Protein AF-A0A323VGK1-F1 (afdb_monomer_lite)

Secondary structure (DSSP, 8-state):
---PPPP------------STTEEEEE-TTSPEEEEEEEEEETTEEEEE--HHHHHHHHHHHTTTTPBB-TT-BSSS-B-HHHHHHHHHHHTT----S-HHHHHHHSEE--GGG--TT-EEEEEETTTEEEEEEEEEETTEEEEEETTTTEEEEEE-S---SEEETTS--SSPPPPPPPSS-PPP-S--PPPPTT----------TTPPTT---GGGSEEEETTEEE-HHHHHHHHHHHHHHHHHHSSPPPEEE----HHHHHHHHHH-TTSSPPTT--GGGGT-EEEE-TTTTSTTSHHHHHHHHHGGGGTEE--GGGSTTSSS--TTEEEES---

Foldseek 3Di:
DDDDDDDDDDDDDDDPPPPDPFKDFDAFPVRHGQPQWIWGDDPNDIDIDHDQLLVQLVVQLVVFFPQFDDFPDLDDNHAQFLSSSQNSSVRSVFHDDSFPLRNQQFFAFDAPRSDDFQWKFFDQDQAAQTEGIFTDDDDQWGFGNALQQRGGDIDGHPDRGRTGDNSDGYPGGDDGGDHPHPHHHGSCDDHDQAPDDDAADPLDDPPDFQLGDPCVCWDDLDPPATARVLLSVLQNVLQVVLCVVVVHGWAFDAFAHHLVRLVVVCVVPVPQGDDRRPDLSSSRFKTFTDPQLQDPPGPSLVCCSVPSSVSQKHQDQLCPPPHVRPGSRMIGGGDRD

pLDDT: mean 81.63, std 17.05, range [32.03, 98.5]

Sequence (337 aa):
SIIWPPPRLPPFPYTPLFRSEGLAPLRDGTGTPIAGVATAFAGGRLLTVLPAETVAAVSAAFSQLGKPYLVDRDGPDGYSCAGLTSTVWTQAGIGLTSDLAQQWAQGTPVPVGQLQVGDLVFSTDPRTGLDDVGLYLGGSSVLSASADRWQVAVRDVVDLSAAVRVTVPPASPAAPPAAATGVPPTCSAPLPAPGTTAGPVSGAWGGWSNGQIPREELCSIGGGHRLRCDAAAAYNAMSAAYAAAFGTPLCITDSYRSLSAQVDAHHRKPRITAVPGTSNHGWALAVDLCGGVNVFGTAQTAWMQGHAGDYGWVHPDWAQADGQNPEPWHWEYGSLT

Structure (mmCIF, N/CA/C/O backbone):
data_AF-A0A323VGK1-F1
#
_entry.id   AF-A0A323VGK1-F1
#
loop_
_atom_site.group_PDB
_atom_site.id
_atom_site.type_symbol
_atom_site.label_atom_id
_atom_site.label_alt_id
_atom_site.label_comp_id
_atom_site.label_asym_id
_atom_site.label_entity_id
_atom_site.label_seq_id
_atom_site.pdbx_PDB_ins_code
_atom_site.Cartn_x
_atom_site.Cartn_y
_atom_site.Cartn_z
_atom_site.occupancy
_atom_site.B_iso_or_equiv
_atom_site.auth_seq_id
_atom_site.auth_comp_id
_atom_site.auth_asym_id
_atom_site.auth_atom_id
_atom_site.pdbx_PDB_model_num
ATOM 1 N N . SER A 1 1 ? -47.573 36.883 18.018 1.00 43.00 1 SER A N 1
ATOM 2 C CA . SER A 1 1 ? -47.185 35.464 17.936 1.00 43.00 1 SER A CA 1
ATOM 3 C C . SER A 1 1 ? -46.104 35.209 18.964 1.00 43.00 1 SER A C 1
ATOM 5 O O . SER A 1 1 ? -45.036 35.793 18.858 1.00 43.00 1 SER A O 1
ATOM 7 N N . ILE A 1 2 ? -46.427 34.470 20.024 1.00 33.19 2 ILE A N 1
ATOM 8 C CA . ILE A 1 2 ? -45.517 34.174 21.140 1.00 33.19 2 ILE A CA 1
ATOM 9 C C . ILE A 1 2 ? -44.576 33.056 20.681 1.00 33.19 2 ILE A C 1
ATOM 11 O O . ILE A 1 2 ? -45.045 31.977 20.329 1.00 33.19 2 ILE A O 1
ATOM 15 N N . ILE A 1 3 ? -43.270 33.326 20.642 1.00 35.97 3 ILE A N 1
ATOM 16 C CA . ILE A 1 3 ? -42.234 32.343 20.306 1.00 35.97 3 ILE A CA 1
ATOM 17 C C . ILE A 1 3 ? -41.716 31.768 21.626 1.00 35.97 3 ILE A C 1
ATOM 19 O O . ILE A 1 3 ? -41.101 32.481 22.417 1.00 35.97 3 ILE A O 1
ATOM 23 N N . TRP A 1 4 ? -41.992 30.490 21.876 1.00 32.34 4 TRP A N 1
ATOM 24 C CA . TRP A 1 4 ? -41.335 29.724 22.935 1.00 32.34 4 TRP A CA 1
ATOM 25 C C . TRP A 1 4 ? -39.892 29.406 22.509 1.00 32.34 4 TRP A C 1
ATOM 27 O O . TRP A 1 4 ? -39.698 28.939 21.385 1.00 32.34 4 TRP A O 1
ATOM 37 N N . PRO A 1 5 ? -38.873 29.611 23.362 1.00 41.69 5 PRO A N 1
ATOM 38 C CA . PRO A 1 5 ? -37.552 29.048 23.110 1.00 41.69 5 PRO A CA 1
ATOM 39 C C . PRO A 1 5 ? -37.597 27.516 23.283 1.00 41.69 5 PRO A C 1
ATOM 41 O O . PRO A 1 5 ? -38.390 27.020 24.089 1.00 41.69 5 PRO A O 1
ATOM 44 N N . PRO A 1 6 ? -36.758 26.748 22.561 1.00 35.91 6 PRO A N 1
ATOM 45 C CA . PRO A 1 6 ? -36.679 25.305 22.760 1.00 35.91 6 PRO A CA 1
ATOM 46 C C . PRO A 1 6 ? -36.185 24.989 24.184 1.00 35.91 6 PRO A C 1
ATOM 48 O O . PRO A 1 6 ? -35.385 25.751 24.744 1.00 35.91 6 PRO A O 1
ATOM 51 N N . PRO A 1 7 ? -36.641 23.882 24.795 1.00 35.44 7 PRO A N 1
ATOM 52 C CA . PRO A 1 7 ? -36.226 23.515 26.140 1.00 35.44 7 PRO A CA 1
ATOM 53 C C . PRO A 1 7 ? -34.725 23.202 26.165 1.00 35.44 7 PRO A C 1
ATOM 55 O O . PRO A 1 7 ? -34.225 22.405 25.373 1.00 35.44 7 PRO A O 1
ATOM 58 N N . ARG A 1 8 ? -34.000 23.821 27.104 1.00 41.50 8 ARG A N 1
ATOM 59 C CA . ARG A 1 8 ? -32.636 23.409 27.451 1.00 41.50 8 ARG A CA 1
ATOM 60 C C . ARG A 1 8 ? -32.723 22.068 28.174 1.00 41.50 8 ARG A C 1
ATOM 62 O O . ARG A 1 8 ? -33.281 22.000 29.267 1.00 41.50 8 ARG A O 1
ATOM 69 N N . LEU A 1 9 ? -32.182 21.018 27.565 1.00 40.00 9 LEU A N 1
ATOM 70 C CA . LEU A 1 9 ? -31.966 19.746 28.248 1.00 40.00 9 LEU A CA 1
ATOM 71 C C . LEU A 1 9 ? -30.892 19.935 29.338 1.00 40.00 9 LEU A C 1
ATOM 73 O O . LEU A 1 9 ? -29.897 20.621 29.086 1.00 40.00 9 LEU A O 1
ATOM 77 N N . PRO A 1 10 ? -31.072 19.369 30.544 1.00 38.62 10 PRO A N 1
ATOM 78 C CA . PRO A 1 10 ? -30.041 19.397 31.574 1.00 38.62 10 PRO A CA 1
ATOM 79 C C . PRO A 1 10 ? -28.840 18.519 31.170 1.00 38.62 10 PRO A C 1
ATOM 81 O O . PRO A 1 10 ? -29.013 17.556 30.417 1.00 38.62 10 PRO A O 1
ATOM 84 N N . PRO A 1 11 ? -27.624 18.808 31.671 1.00 46.25 11 PRO A N 1
ATOM 85 C CA . PRO A 1 11 ? -26.466 17.955 31.448 1.00 46.25 11 PRO A CA 1
ATOM 86 C C . PRO A 1 11 ? -26.651 16.661 32.248 1.00 46.25 11 PRO A C 1
ATOM 88 O O . PRO A 1 11 ? -26.559 16.655 33.475 1.00 46.25 11 PRO A O 1
ATOM 91 N N . PHE A 1 12 ? -26.948 15.561 31.562 1.00 41.53 12 PHE A N 1
ATOM 92 C CA . PHE A 1 12 ? -26.915 14.239 32.178 1.00 41.53 12 PHE A CA 1
ATOM 93 C C . PHE A 1 12 ? -25.463 13.747 32.267 1.00 41.53 12 PHE A C 1
ATOM 95 O O . PHE A 1 12 ? -24.706 13.916 31.307 1.00 41.53 12 PHE A O 1
ATOM 102 N N . PRO A 1 13 ? -25.054 13.110 33.378 1.00 47.38 13 PRO A N 1
ATOM 103 C CA . PRO A 1 13 ? -23.804 12.367 33.414 1.00 47.38 13 PRO A CA 1
ATOM 104 C C . PRO A 1 13 ? -23.927 11.179 32.452 1.00 47.38 13 PRO A C 1
ATOM 106 O O . PRO A 1 13 ? -24.830 10.351 32.588 1.00 47.38 13 PRO A O 1
ATOM 109 N N . TYR A 1 14 ? -23.034 11.109 31.464 1.00 39.09 14 TYR A N 1
ATOM 110 C CA . TYR A 1 14 ? -22.944 9.988 30.533 1.00 39.09 14 TYR A CA 1
ATOM 111 C C . TYR A 1 14 ? -22.667 8.696 31.308 1.00 39.09 14 TYR A C 1
ATOM 113 O O . TYR A 1 14 ? -21.534 8.382 31.658 1.00 39.09 14 TYR A O 1
ATOM 121 N N . THR A 1 15 ? -23.725 7.935 31.567 1.00 40.62 15 THR A N 1
ATOM 122 C CA . THR A 1 15 ? -23.633 6.503 31.845 1.00 40.62 15 THR A CA 1
ATOM 123 C C . THR A 1 15 ? -24.106 5.832 30.561 1.00 40.62 15 THR A C 1
ATOM 125 O O . THR A 1 15 ? -25.252 6.077 30.177 1.00 40.62 15 THR A O 1
ATOM 128 N N . PRO A 1 16 ? -23.282 5.051 29.840 1.00 47.88 16 PRO A N 1
ATOM 129 C CA . PRO A 1 16 ? -23.777 4.364 28.661 1.00 47.88 16 PRO A CA 1
ATOM 130 C C . PRO A 1 16 ? -24.832 3.357 29.122 1.00 47.88 16 PRO A C 1
ATOM 132 O O . PRO A 1 16 ? -24.539 2.397 29.837 1.00 47.88 16 PRO A O 1
ATOM 135 N N . LEU A 1 17 ? -26.087 3.625 28.762 1.00 42.41 17 LEU A N 1
ATOM 136 C CA . LEU A 1 17 ? -27.211 2.721 28.961 1.00 42.41 17 LEU A CA 1
ATOM 137 C C . LEU A 1 17 ? -27.035 1.521 28.022 1.00 42.41 17 LEU A C 1
ATOM 139 O O . LEU A 1 17 ? -27.637 1.457 26.957 1.00 42.41 17 LEU A O 1
ATOM 143 N N . PHE A 1 18 ? -26.236 0.539 28.437 1.00 47.66 18 PHE A N 1
ATOM 144 C CA . PHE A 1 18 ? -26.378 -0.830 27.952 1.00 47.66 18 PHE A CA 1
ATOM 145 C C . PHE A 1 18 ? -27.669 -1.399 28.551 1.00 47.66 18 PHE A C 1
ATOM 147 O O . PHE A 1 18 ? -27.672 -2.004 29.620 1.00 47.66 18 PHE A O 1
ATOM 154 N N . ARG A 1 19 ? -28.802 -1.142 27.897 1.00 44.31 19 ARG A N 1
ATOM 155 C CA . ARG A 1 19 ? -30.041 -1.900 28.113 1.00 44.31 19 ARG A CA 1
ATOM 156 C C . ARG A 1 19 ? -30.534 -2.461 26.784 1.00 44.31 19 ARG A C 1
ATOM 158 O O . ARG A 1 19 ? -31.622 -2.131 26.330 1.00 44.31 19 ARG A O 1
ATOM 165 N N . SER A 1 20 ? -29.729 -3.311 26.163 1.00 55.25 20 SER A N 1
ATOM 166 C CA . SER A 1 20 ? -30.269 -4.423 25.384 1.00 55.25 20 SER A CA 1
ATOM 167 C C . SER A 1 20 ? -30.255 -5.644 26.301 1.00 55.25 20 SER A C 1
ATOM 169 O O . SER A 1 20 ? -29.257 -5.909 26.974 1.00 55.25 20 SER A O 1
ATOM 171 N N . GLU A 1 21 ? -31.383 -6.341 26.418 1.00 62.19 21 GLU A N 1
ATOM 172 C CA . GLU A 1 21 ? -31.458 -7.556 27.229 1.00 62.19 21 GLU A CA 1
ATOM 173 C C . GLU A 1 21 ? -30.360 -8.534 26.775 1.00 62.19 21 GLU A C 1
ATOM 175 O O . GLU A 1 21 ? -30.290 -8.904 25.606 1.00 62.19 21 GLU A O 1
ATOM 180 N N . GLY A 1 22 ? -29.460 -8.906 27.691 1.00 74.00 22 GLY A N 1
ATOM 181 C CA . GLY A 1 22 ? -28.410 -9.898 27.435 1.00 74.00 22 GLY A CA 1
ATOM 182 C C . GLY A 1 22 ? -27.011 -9.370 27.096 1.00 74.00 22 GLY A C 1
ATOM 183 O O . GLY A 1 22 ? -26.113 -10.202 26.966 1.00 74.00 22 GLY A O 1
ATOM 184 N N . LEU A 1 23 ? -26.782 -8.050 26.999 1.00 84.12 23 LEU A N 1
ATOM 185 C CA . LEU A 1 23 ? -25.425 -7.493 26.868 1.00 84.12 23 LEU A CA 1
ATOM 186 C C . LEU A 1 23 ? -24.866 -6.991 28.206 1.00 84.12 23 LEU A C 1
ATOM 188 O O . LEU A 1 23 ? -25.532 -6.278 28.954 1.00 84.12 23 LEU A O 1
ATOM 192 N N . ALA A 1 24 ? -23.606 -7.320 28.477 1.00 87.88 24 ALA A N 1
ATOM 193 C CA . ALA A 1 24 ? -22.817 -6.810 29.595 1.00 87.88 24 ALA A CA 1
ATOM 194 C C . ALA A 1 24 ? -21.489 -6.241 29.074 1.00 87.88 24 ALA A C 1
ATOM 196 O O . ALA A 1 24 ? -20.992 -6.726 28.062 1.00 87.88 24 ALA A O 1
ATOM 197 N N . PRO A 1 25 ? -20.867 -5.246 29.725 1.00 88.25 25 PRO A N 1
ATOM 198 C CA . PRO A 1 25 ? -19.555 -4.769 29.295 1.00 88.25 25 PRO A CA 1
ATOM 199 C C . PRO A 1 25 ? -18.521 -5.898 29.365 1.00 88.25 25 PRO A C 1
ATOM 201 O O . PRO A 1 25 ? -18.485 -6.638 30.354 1.00 88.25 25 PRO A O 1
ATOM 204 N N . LEU A 1 26 ? -17.661 -6.006 28.347 1.00 88.94 26 LEU A N 1
ATOM 205 C CA . LEU A 1 26 ? -16.455 -6.824 28.464 1.00 88.94 26 LEU A CA 1
ATOM 206 C C . LEU A 1 26 ? -15.602 -6.257 29.603 1.00 88.94 26 LEU A C 1
ATOM 208 O O . LEU A 1 26 ? -15.515 -5.041 29.759 1.00 88.94 26 LEU A O 1
ATOM 212 N N . ARG A 1 27 ? -14.996 -7.119 30.417 1.00 87.69 27 ARG A N 1
ATOM 213 C CA . ARG A 1 27 ? -14.138 -6.710 31.534 1.00 87.69 27 ARG A CA 1
ATOM 214 C C . ARG A 1 27 ? -12.740 -7.282 31.365 1.00 87.69 27 ARG A C 1
ATOM 216 O O . ARG A 1 27 ? -12.595 -8.397 30.870 1.00 87.69 27 ARG A O 1
ATOM 223 N N . ASP A 1 28 ? -11.734 -6.520 31.773 1.00 86.06 28 ASP A N 1
ATOM 224 C CA . ASP A 1 28 ? -10.347 -6.979 31.798 1.00 86.06 28 ASP A CA 1
ATOM 225 C C . ASP A 1 28 ? -10.068 -7.924 32.985 1.00 86.06 28 ASP A C 1
ATOM 227 O O . ASP A 1 28 ? -10.956 -8.230 33.787 1.00 86.06 28 ASP A O 1
ATOM 231 N N . GLY A 1 29 ? -8.818 -8.379 33.121 1.00 82.56 29 GLY A N 1
ATOM 232 C CA . GLY A 1 29 ? -8.403 -9.291 34.196 1.00 82.56 29 GLY A CA 1
ATOM 233 C C . GLY A 1 29 ? -8.543 -8.726 35.617 1.00 82.56 29 GLY A C 1
ATOM 234 O O . GLY A 1 29 ? -8.481 -9.488 36.577 1.00 82.56 29 GLY A O 1
ATOM 235 N N . THR A 1 30 ? -8.762 -7.416 35.765 1.00 88.19 30 THR A N 1
ATOM 236 C CA . THR A 1 30 ? -9.030 -6.754 37.054 1.00 88.19 30 THR A CA 1
ATOM 237 C C . THR A 1 30 ? -10.524 -6.557 37.316 1.00 88.19 30 THR A C 1
ATOM 239 O O . THR A 1 30 ? -10.919 -6.103 38.387 1.00 88.19 30 THR A O 1
ATOM 242 N N . GLY A 1 31 ? -11.372 -6.906 36.345 1.00 84.25 31 GLY A N 1
ATOM 243 C CA . GLY A 1 31 ? -12.810 -6.679 36.390 1.00 84.25 31 GLY A CA 1
ATOM 244 C C . GLY A 1 31 ? -13.228 -5.282 35.924 1.00 84.25 31 GLY A C 1
ATOM 245 O O . GLY A 1 31 ? -14.414 -4.958 36.012 1.00 84.25 31 GLY A O 1
ATOM 246 N N . THR A 1 32 ? -12.319 -4.458 35.403 1.00 87.94 32 THR A N 1
ATOM 247 C CA . THR A 1 32 ? -12.642 -3.125 34.872 1.00 87.94 32 THR A CA 1
ATOM 248 C C . THR A 1 32 ? -13.320 -3.235 33.501 1.00 87.94 32 THR A C 1
ATOM 250 O O . THR A 1 32 ? -12.843 -4.003 32.665 1.00 87.94 32 THR A O 1
ATOM 253 N N . PRO A 1 33 ? -14.427 -2.509 33.229 1.00 87.69 33 PRO A N 1
ATOM 254 C CA . PRO A 1 33 ? -15.040 -2.482 31.902 1.00 87.69 33 PRO A CA 1
ATOM 255 C C . PRO A 1 33 ? -14.088 -1.981 30.809 1.00 87.69 33 PRO A C 1
ATOM 257 O O . PRO A 1 33 ? -13.484 -0.919 30.946 1.00 87.69 33 PRO A O 1
ATOM 260 N N . ILE A 1 34 ? -14.027 -2.706 29.697 1.00 88.94 34 ILE A N 1
ATOM 261 C CA . ILE A 1 34 ? -13.351 -2.304 28.466 1.00 88.94 34 ILE A CA 1
ATOM 262 C C . ILE A 1 34 ? -14.340 -1.484 27.630 1.00 88.94 34 ILE A C 1
ATOM 264 O O . ILE A 1 34 ? -15.416 -1.959 27.261 1.00 88.94 34 ILE A O 1
ATOM 268 N N . ALA A 1 35 ? -13.992 -0.231 27.338 1.00 87.00 35 ALA A N 1
ATOM 269 C CA . ALA A 1 35 ? -14.881 0.696 26.642 1.00 87.00 35 ALA A CA 1
ATOM 270 C C . ALA A 1 35 ? -15.201 0.239 25.208 1.00 87.00 35 ALA A C 1
ATOM 272 O O . ALA A 1 35 ? -14.318 -0.209 24.482 1.00 87.00 35 ALA A O 1
ATOM 273 N N . GLY A 1 36 ? -16.457 0.392 24.780 1.00 86.75 36 GLY A N 1
ATOM 274 C CA . GLY A 1 36 ? -16.884 0.109 23.401 1.00 86.75 36 GLY A CA 1
ATOM 275 C C . GLY A 1 36 ? -17.020 -1.373 23.042 1.00 86.75 36 GLY A C 1
ATOM 276 O O . GLY A 1 36 ? -17.250 -1.687 21.880 1.00 86.75 36 GLY A O 1
ATOM 277 N N . VAL A 1 37 ? -16.888 -2.283 24.013 1.00 88.81 37 VAL A N 1
ATOM 278 C CA . VAL A 1 37 ? -16.931 -3.730 23.770 1.00 88.81 37 VAL A CA 1
ATOM 279 C C . VAL A 1 37 ? -17.884 -4.377 24.759 1.00 88.81 37 VAL A C 1
ATOM 281 O O . VAL A 1 37 ? -17.802 -4.158 25.972 1.00 88.81 37 VAL A O 1
ATOM 284 N N . ALA A 1 38 ? -18.795 -5.189 24.240 1.00 90.94 38 ALA A N 1
ATOM 285 C CA . ALA A 1 38 ? -19.764 -5.904 25.046 1.00 90.94 38 ALA A CA 1
ATOM 286 C C . ALA A 1 38 ? -19.474 -7.406 25.047 1.00 90.94 38 ALA A C 1
ATOM 288 O O . ALA A 1 38 ? -18.667 -7.938 24.287 1.00 90.94 38 ALA A O 1
ATOM 289 N N . THR A 1 39 ? -20.169 -8.096 25.931 1.00 90.25 39 THR A N 1
ATOM 290 C CA . THR A 1 39 ? -20.268 -9.540 26.003 1.00 90.25 39 THR A CA 1
ATOM 291 C C . THR A 1 39 ? -21.731 -9.932 26.042 1.00 90.25 39 THR A C 1
ATOM 293 O O . THR A 1 39 ? -22.559 -9.204 26.588 1.00 90.25 39 THR A O 1
ATOM 296 N N . ALA A 1 40 ? -22.039 -11.093 25.482 1.00 88.38 40 ALA A N 1
ATOM 297 C CA . ALA A 1 40 ? -23.337 -11.737 25.592 1.00 88.38 40 ALA A CA 1
ATOM 298 C C . ALA A 1 40 ? -23.144 -13.169 26.081 1.00 88.38 40 ALA A C 1
ATOM 300 O O . ALA A 1 40 ? -22.161 -13.819 25.727 1.00 88.38 40 ALA A O 1
ATOM 301 N N . PHE A 1 41 ? -24.086 -13.688 26.860 1.00 81.69 41 PHE A N 1
ATOM 302 C CA . PHE A 1 41 ? -24.113 -15.112 27.177 1.00 81.69 41 PHE A CA 1
ATOM 303 C C . PHE A 1 41 ? -25.104 -15.813 26.252 1.00 81.69 41 PHE A C 1
ATOM 305 O O . PHE A 1 41 ? -26.304 -15.554 26.312 1.00 81.69 41 PHE A O 1
ATOM 312 N N . ALA A 1 42 ? -24.607 -16.700 25.394 1.00 79.56 42 ALA A N 1
ATOM 313 C CA . ALA A 1 42 ? -25.436 -17.442 24.453 1.00 79.56 42 ALA A CA 1
ATOM 314 C C . ALA A 1 42 ? -24.935 -18.883 24.331 1.00 79.56 42 ALA A C 1
ATOM 316 O O . ALA A 1 42 ? -23.734 -19.134 24.230 1.00 79.56 42 ALA A O 1
ATOM 317 N N . GLY A 1 43 ? -25.862 -19.846 24.370 1.00 75.50 43 GLY A N 1
ATOM 318 C CA . GLY A 1 43 ? -25.532 -21.267 24.216 1.00 75.50 43 GLY A CA 1
ATOM 319 C C . GLY A 1 43 ? -24.543 -21.802 25.259 1.00 75.50 43 GLY A C 1
ATOM 320 O O . GLY A 1 43 ? -23.714 -22.644 24.932 1.00 75.50 43 GLY A O 1
ATOM 321 N N . GLY A 1 44 ? -24.581 -21.292 26.496 1.00 81.75 44 GLY A N 1
ATOM 322 C CA . GLY A 1 44 ? -23.682 -21.734 27.568 1.00 81.75 44 GLY A CA 1
ATOM 323 C C . GLY A 1 44 ? -22.280 -21.110 27.541 1.00 81.75 44 GLY A C 1
ATOM 324 O O . GLY A 1 44 ? -21.434 -21.504 28.341 1.00 81.75 44 GLY A O 1
ATOM 325 N N . ARG A 1 45 ? -22.014 -20.149 26.646 1.00 85.44 45 ARG A N 1
ATOM 326 C CA . ARG A 1 45 ? -20.698 -19.521 26.477 1.00 85.44 45 ARG A CA 1
ATOM 327 C C . ARG A 1 45 ? -20.799 -17.998 26.482 1.00 85.44 45 ARG A C 1
ATOM 329 O O . ARG A 1 45 ? -21.769 -17.427 25.987 1.00 85.44 45 ARG A O 1
ATOM 336 N N . LEU A 1 46 ? -19.764 -17.349 27.011 1.00 82.69 46 LEU A N 1
ATOM 337 C CA . LEU A 1 46 ? -19.579 -15.908 26.876 1.00 82.69 46 LEU A CA 1
ATOM 338 C C . LEU A 1 46 ? -19.037 -15.589 25.477 1.00 82.69 46 LEU A C 1
ATOM 340 O O . LEU A 1 46 ? -18.032 -16.156 25.046 1.00 82.69 46 LEU A O 1
ATOM 344 N N . LEU A 1 47 ? -19.710 -14.694 24.770 1.00 87.88 47 LEU A N 1
ATOM 345 C CA . LEU A 1 47 ? -19.344 -14.217 23.444 1.00 87.88 47 LEU A CA 1
ATOM 346 C C . LEU A 1 47 ? -18.928 -12.758 23.542 1.00 87.88 47 LEU A C 1
ATOM 348 O O . LEU A 1 47 ? -19.654 -11.968 24.139 1.00 87.88 47 LEU A O 1
ATOM 352 N N . THR A 1 48 ? -17.809 -12.391 22.924 1.00 89.56 48 THR A N 1
ATOM 353 C CA . THR A 1 48 ? -17.479 -10.982 22.684 1.00 89.56 48 THR A CA 1
ATOM 354 C C . THR A 1 48 ? -18.393 -10.436 21.593 1.00 89.56 48 THR A C 1
ATOM 356 O O . THR A 1 48 ? -18.554 -11.057 20.543 1.00 89.56 48 THR A O 1
ATOM 359 N N . VAL A 1 49 ? -18.986 -9.275 21.845 1.00 91.31 49 VAL A N 1
ATOM 360 C CA . VAL A 1 49 ? -19.860 -8.558 20.918 1.00 91.31 49 VAL A CA 1
ATOM 361 C C . VAL A 1 49 ? -19.171 -7.251 20.545 1.00 91.31 49 VAL A C 1
ATOM 363 O O . VAL A 1 49 ? -19.010 -6.360 21.383 1.00 91.31 49 VAL A O 1
ATOM 366 N N . LEU A 1 50 ? -18.735 -7.173 19.288 1.00 92.19 50 LEU A N 1
ATOM 367 C CA . LEU A 1 50 ? -18.113 -5.985 18.706 1.00 92.19 50 LEU A CA 1
ATOM 368 C C . LEU A 1 50 ? -19.187 -5.014 18.184 1.00 92.19 50 LEU A C 1
ATOM 370 O O . LEU A 1 50 ? -20.286 -5.462 17.839 1.00 92.19 50 LEU A O 1
ATOM 374 N N . PRO A 1 51 ? -18.882 -3.708 18.084 1.00 93.00 51 PRO A N 1
ATOM 375 C CA . PRO A 1 51 ? -19.733 -2.745 17.388 1.00 93.00 51 PRO A CA 1
ATOM 376 C C . PRO A 1 51 ? -20.031 -3.176 15.946 1.00 93.00 51 PRO A C 1
ATOM 378 O O . PRO A 1 51 ? -19.191 -3.794 15.285 1.00 93.00 51 PRO A O 1
ATOM 381 N N . ALA A 1 52 ? -21.213 -2.833 15.435 1.00 94.12 52 ALA A N 1
ATOM 382 C CA . ALA A 1 52 ? -21.588 -3.167 14.060 1.00 94.12 52 ALA A CA 1
ATOM 383 C C . ALA A 1 52 ? -20.648 -2.489 13.048 1.00 94.12 52 ALA A C 1
ATOM 385 O O . ALA A 1 52 ? -20.253 -3.097 12.054 1.00 94.12 52 ALA A O 1
ATOM 386 N N . GLU A 1 53 ? -20.225 -1.265 13.358 1.00 96.00 53 GLU A N 1
ATOM 387 C CA . GLU A 1 53 ? -19.269 -0.463 12.602 1.00 96.00 53 GLU A CA 1
ATOM 388 C C . GLU A 1 53 ? -17.908 -1.168 12.521 1.00 96.00 53 GLU A C 1
ATOM 390 O O . GLU A 1 53 ? -17.317 -1.260 11.451 1.00 96.00 53 GLU A O 1
ATOM 395 N N . THR A 1 54 ? -17.442 -1.766 13.623 1.00 96.62 54 THR A N 1
ATOM 396 C CA . THR A 1 54 ? -16.213 -2.573 13.638 1.00 96.62 54 THR A CA 1
ATOM 397 C C . THR A 1 54 ? -16.302 -3.754 12.674 1.00 96.62 54 THR A C 1
ATOM 399 O O . THR A 1 54 ? -15.382 -3.988 11.890 1.00 96.62 54 THR A O 1
ATOM 402 N N . VAL A 1 55 ? -17.411 -4.500 12.707 1.00 96.44 55 VAL A N 1
ATOM 403 C CA . VAL A 1 55 ? -17.609 -5.654 11.817 1.00 96.44 55 VAL A CA 1
ATOM 404 C C . VAL A 1 55 ? -17.648 -5.209 10.352 1.00 96.44 55 VAL A C 1
ATOM 406 O O . VAL A 1 55 ? -17.035 -5.857 9.499 1.00 96.44 55 VAL A O 1
ATOM 409 N N . ALA A 1 56 ? -18.320 -4.092 10.060 1.00 97.88 56 ALA A N 1
ATOM 410 C CA . ALA A 1 56 ? -18.392 -3.520 8.720 1.00 97.88 56 ALA A CA 1
ATOM 411 C C . ALA A 1 56 ? -17.015 -3.058 8.214 1.00 97.88 56 ALA A C 1
ATOM 413 O O . ALA A 1 56 ? -16.629 -3.433 7.109 1.00 97.88 56 ALA A O 1
ATOM 414 N N . ALA A 1 57 ? -16.249 -2.327 9.030 1.00 98.25 57 ALA A N 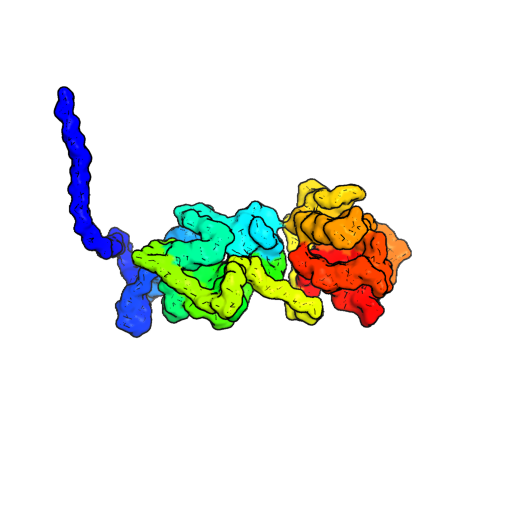1
ATOM 415 C CA . ALA A 1 57 ? -14.931 -1.814 8.660 1.00 98.25 57 ALA A CA 1
ATOM 416 C C . ALA A 1 57 ? -13.933 -2.946 8.385 1.00 98.25 57 ALA A C 1
ATOM 418 O O . ALA A 1 57 ? -13.239 -2.934 7.371 1.00 98.25 57 ALA A O 1
ATOM 419 N N . VAL A 1 58 ? -13.896 -3.973 9.240 1.00 98.06 58 VAL A N 1
ATOM 420 C CA . VAL A 1 58 ? -13.009 -5.128 9.033 1.00 98.06 58 VAL A CA 1
ATOM 421 C C . VAL A 1 58 ? -13.424 -5.928 7.797 1.00 98.06 58 VAL A C 1
ATOM 423 O O . VAL A 1 58 ? -12.566 -6.298 6.998 1.00 98.06 58 VAL A O 1
ATOM 426 N N . SER A 1 59 ? -14.725 -6.139 7.574 1.00 96.88 59 SER A N 1
ATOM 427 C CA . SER A 1 59 ? -15.218 -6.818 6.363 1.00 96.88 59 SER A CA 1
ATOM 428 C C . SER A 1 59 ? -14.868 -6.041 5.089 1.00 96.88 59 SER A C 1
ATOM 430 O O . SER A 1 59 ? -14.409 -6.625 4.105 1.00 96.88 59 SER A O 1
ATOM 432 N N . ALA A 1 60 ? -15.025 -4.715 5.120 1.00 96.12 60 ALA A N 1
ATOM 433 C CA . ALA A 1 60 ? -14.622 -3.829 4.037 1.00 96.12 60 ALA A CA 1
ATOM 434 C C . ALA A 1 60 ? -13.110 -3.908 3.787 1.00 96.12 60 ALA A C 1
ATOM 436 O O . ALA A 1 60 ? -12.699 -4.047 2.638 1.00 96.12 60 ALA A O 1
ATOM 437 N N . ALA A 1 61 ? -12.286 -3.921 4.835 1.00 96.62 61 ALA A N 1
ATOM 438 C CA . ALA A 1 61 ? -10.839 -4.065 4.713 1.00 96.62 61 ALA A CA 1
ATOM 439 C C . ALA A 1 61 ? -10.430 -5.398 4.065 1.00 96.62 61 ALA A C 1
ATOM 441 O O . ALA A 1 61 ? -9.614 -5.406 3.144 1.00 96.62 61 ALA A O 1
ATOM 442 N N . PHE A 1 62 ? -11.054 -6.513 4.457 1.00 91.12 62 PHE A N 1
ATOM 443 C CA . PHE A 1 62 ? -10.819 -7.815 3.821 1.00 91.12 62 PHE A C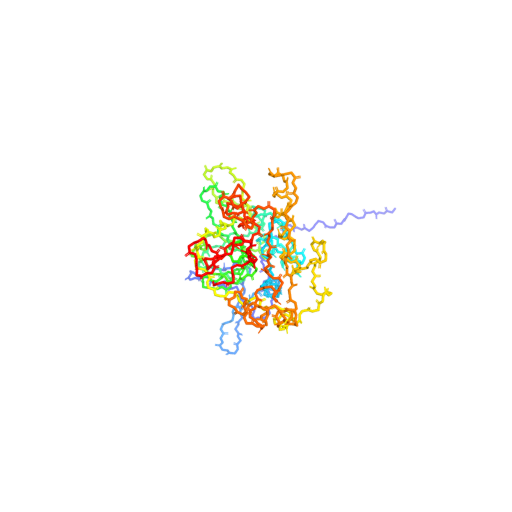A 1
ATOM 444 C C . PHE A 1 62 ? -11.168 -7.824 2.330 1.00 91.12 62 PHE A C 1
ATOM 446 O O . PHE A 1 62 ? -10.464 -8.453 1.542 1.00 91.12 62 PHE A O 1
ATOM 453 N N . SER A 1 63 ? -12.205 -7.091 1.916 1.00 88.44 63 SER A N 1
ATOM 454 C CA . SER A 1 63 ? -12.557 -6.971 0.494 1.00 88.44 63 SER A CA 1
ATOM 455 C C . SER A 1 63 ? -11.527 -6.197 -0.343 1.00 88.44 63 SER A C 1
ATOM 457 O O . SER A 1 63 ? -11.600 -6.227 -1.569 1.00 88.44 63 SER A O 1
ATOM 459 N N . GLN A 1 64 ? -10.565 -5.524 0.300 1.00 87.12 64 GLN A N 1
ATOM 460 C CA . GLN A 1 64 ? -9.480 -4.813 -0.377 1.00 87.12 64 GLN A CA 1
ATOM 461 C C . GLN A 1 64 ? -8.184 -5.629 -0.473 1.00 87.12 64 GLN A C 1
ATOM 463 O O . GLN A 1 64 ? -7.235 -5.138 -1.079 1.00 87.12 64 GLN A O 1
ATOM 468 N N . LEU A 1 65 ? -8.115 -6.842 0.097 1.00 81.50 65 LEU A N 1
ATOM 469 C CA . LEU A 1 65 ? -6.902 -7.667 0.063 1.00 81.50 65 LEU A CA 1
ATOM 470 C C . LEU A 1 65 ? -6.337 -7.810 -1.360 1.00 81.50 65 LEU A C 1
ATOM 472 O O . LEU A 1 65 ? -7.070 -8.067 -2.314 1.00 81.50 65 LEU A O 1
ATOM 476 N N . GLY A 1 66 ? -5.017 -7.661 -1.481 1.00 66.12 66 GLY A N 1
ATOM 477 C CA . GLY A 1 66 ? -4.277 -7.755 -2.740 1.00 66.12 66 GLY A CA 1
ATOM 478 C C . GLY A 1 66 ? -4.279 -6.485 -3.595 1.00 66.12 66 GLY A C 1
ATOM 479 O O . GLY A 1 66 ? -3.540 -6.424 -4.573 1.00 66.12 66 GLY A O 1
ATOM 480 N N . LYS A 1 67 ? -5.061 -5.453 -3.246 1.00 69.69 67 LYS A N 1
ATOM 481 C CA . LYS A 1 67 ? -4.945 -4.142 -3.902 1.00 69.69 67 LYS A CA 1
ATOM 482 C C . LYS A 1 67 ? -3.597 -3.507 -3.591 1.00 69.69 67 LYS A C 1
ATOM 484 O O . LYS A 1 67 ? -3.115 -3.684 -2.476 1.00 69.69 67 LYS A O 1
ATOM 489 N N . PRO A 1 68 ? -2.997 -2.757 -4.520 1.00 61.06 68 PRO A N 1
ATOM 490 C CA . PRO A 1 68 ? -1.665 -2.202 -4.326 1.00 61.06 68 PRO A CA 1
ATOM 491 C C . PRO A 1 68 ? -1.606 -1.218 -3.156 1.00 61.06 68 PRO A C 1
ATOM 493 O O . PRO A 1 68 ? -2.568 -0.506 -2.835 1.00 61.06 68 PRO A O 1
ATOM 496 N N . TYR A 1 69 ? -0.415 -1.130 -2.586 1.00 71.31 69 TYR A N 1
ATOM 497 C CA . TYR A 1 69 ? -0.016 -0.008 -1.769 1.00 71.31 69 TYR A CA 1
ATOM 498 C C . TYR A 1 69 ? 0.333 1.175 -2.682 1.00 71.31 69 TYR A C 1
ATOM 500 O O . TYR A 1 69 ? 1.158 1.038 -3.585 1.00 71.31 69 TYR A O 1
ATOM 508 N N . LEU A 1 70 ? -0.287 2.333 -2.455 1.00 68.50 70 LEU A N 1
ATOM 509 C CA . LEU A 1 70 ? -0.003 3.569 -3.182 1.00 68.50 70 LEU A CA 1
ATOM 510 C C . LEU A 1 70 ? 0.118 4.731 -2.193 1.00 68.50 70 LEU A C 1
ATOM 512 O O . LE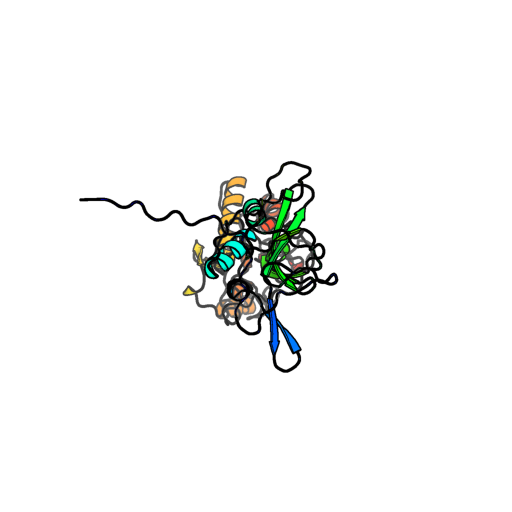U A 1 70 ? -0.787 4.966 -1.394 1.00 68.50 70 LEU A O 1
ATOM 516 N N . VAL A 1 71 ? 1.210 5.489 -2.284 1.00 74.56 71 VAL A N 1
ATOM 517 C CA . VAL A 1 71 ? 1.449 6.671 -1.440 1.00 74.56 71 VAL A CA 1
ATOM 518 C C . VAL A 1 71 ? 0.332 7.698 -1.645 1.00 74.56 71 VAL A C 1
ATOM 520 O O . VAL A 1 71 ? -0.036 8.000 -2.782 1.00 74.56 71 VAL A O 1
ATOM 523 N N . ASP A 1 72 ? -0.204 8.227 -0.544 1.00 77.38 72 ASP A N 1
ATOM 524 C CA . ASP A 1 72 ? -1.250 9.258 -0.527 1.00 77.38 72 ASP A CA 1
ATOM 525 C C . ASP A 1 72 ? -2.460 8.930 -1.428 1.00 77.38 72 ASP A C 1
ATOM 527 O O . ASP A 1 72 ? -2.887 9.728 -2.276 1.00 77.38 72 ASP A O 1
ATOM 531 N N . ARG A 1 73 ? -2.996 7.709 -1.293 1.00 82.31 73 ARG A N 1
ATOM 532 C CA . ARG A 1 73 ? -4.199 7.253 -2.005 1.00 82.31 73 ARG A CA 1
ATOM 533 C C . ARG A 1 73 ? -5.246 6.665 -1.072 1.00 82.31 73 ARG A C 1
ATOM 535 O O . ARG A 1 73 ? -4.938 5.846 -0.215 1.00 82.31 73 ARG A O 1
ATOM 542 N N . ASP A 1 74 ? -6.502 6.982 -1.368 1.00 89.25 74 ASP A N 1
ATOM 543 C CA . ASP A 1 74 ? -7.679 6.525 -0.621 1.00 89.25 74 ASP A CA 1
ATOM 544 C C . ASP A 1 74 ? -8.535 5.533 -1.447 1.00 89.25 74 ASP A C 1
ATOM 546 O O . ASP A 1 74 ? -9.709 5.316 -1.160 1.00 89.25 74 ASP A O 1
ATOM 550 N N . GLY A 1 75 ? -7.978 4.916 -2.498 1.00 83.38 75 GLY A N 1
ATOM 551 C CA . GLY A 1 75 ? -8.701 3.981 -3.370 1.00 83.38 75 GLY A CA 1
ATOM 552 C C . GLY A 1 75 ? -9.373 4.604 -4.605 1.00 83.38 75 GLY A C 1
ATOM 553 O O . GLY A 1 75 ? -9.164 5.778 -4.912 1.00 83.38 75 GLY A O 1
ATOM 554 N N . PRO A 1 76 ? -10.177 3.812 -5.346 1.00 83.94 76 PRO A N 1
ATOM 555 C CA . PRO A 1 76 ? -10.409 2.380 -5.135 1.00 83.94 76 PRO A CA 1
ATOM 556 C C . PRO A 1 76 ? -9.318 1.490 -5.742 1.00 83.94 76 PRO A C 1
ATOM 558 O O . PRO A 1 76 ? -9.271 0.307 -5.417 1.00 83.94 76 PRO A O 1
ATOM 561 N N . ASP A 1 77 ? -8.451 2.022 -6.600 1.00 70.44 77 ASP A N 1
ATOM 562 C CA . ASP A 1 77 ? -7.471 1.215 -7.341 1.00 70.44 77 ASP A CA 1
ATOM 563 C C . ASP A 1 77 ? -6.229 0.859 -6.511 1.00 70.44 77 ASP A C 1
ATOM 565 O O . ASP A 1 77 ? -5.422 0.042 -6.936 1.00 70.44 77 ASP A O 1
ATOM 569 N N . GLY A 1 78 ? -6.087 1.445 -5.320 1.00 71.19 78 GLY A N 1
ATOM 570 C CA . GLY A 1 78 ? -4.971 1.243 -4.404 1.00 71.19 78 GLY A CA 1
ATOM 571 C C . GLY A 1 78 ? -5.026 2.175 -3.204 1.00 71.19 78 GLY A C 1
ATOM 572 O O . GLY A 1 78 ? -5.707 3.198 -3.256 1.00 71.19 78 GLY A O 1
ATOM 573 N N . TYR A 1 79 ? -4.310 1.837 -2.137 1.00 83.12 79 TYR A N 1
ATOM 574 C CA . TYR A 1 79 ? -4.441 2.531 -0.855 1.00 83.12 79 TYR A CA 1
ATOM 575 C C . TYR A 1 79 ? -3.087 2.837 -0.216 1.00 83.12 79 TYR A C 1
ATOM 577 O O . TYR A 1 79 ? -2.176 2.014 -0.270 1.00 83.12 79 TYR A O 1
ATOM 585 N N . SER A 1 80 ? -2.983 3.982 0.453 1.00 87.38 80 SER A N 1
ATOM 586 C CA . SER A 1 80 ? -1.997 4.206 1.510 1.00 87.38 80 SER A CA 1
ATOM 587 C C . SER A 1 80 ? -2.504 3.587 2.816 1.00 87.38 80 SER A C 1
ATOM 589 O O . SER A 1 80 ? -3.668 3.182 2.911 1.00 87.38 80 SER A O 1
ATOM 591 N N . CYS A 1 81 ? -1.665 3.526 3.851 1.00 91.62 81 CYS A N 1
ATOM 592 C CA . CYS A 1 81 ? -2.056 2.910 5.119 1.00 91.62 81 CYS A CA 1
ATOM 593 C C . CYS A 1 81 ? -3.273 3.592 5.767 1.00 91.62 81 CYS A C 1
ATOM 595 O O . CYS A 1 81 ? -4.296 2.958 6.036 1.00 91.62 81 CYS A O 1
ATOM 597 N N . ALA A 1 82 ? -3.198 4.915 5.902 1.00 94.12 82 ALA A N 1
ATOM 598 C CA . ALA A 1 82 ? -4.240 5.770 6.440 1.00 94.12 82 ALA A CA 1
ATOM 599 C C . ALA A 1 82 ? -5.399 5.924 5.448 1.00 94.12 82 ALA A C 1
ATOM 601 O O . ALA A 1 82 ? -6.544 6.065 5.869 1.00 94.12 82 ALA A O 1
ATOM 602 N N . GLY A 1 83 ? -5.136 5.852 4.140 1.00 95.00 83 GLY A N 1
ATOM 603 C CA . GLY A 1 83 ? -6.180 5.878 3.121 1.00 95.00 83 GLY A CA 1
ATOM 604 C C . GLY A 1 83 ? -7.075 4.641 3.154 1.00 95.00 83 GLY A C 1
ATOM 605 O O . GLY A 1 83 ? -8.298 4.760 3.033 1.00 95.00 83 GLY A O 1
ATOM 606 N N . LEU A 1 84 ? -6.502 3.456 3.405 1.00 96.75 84 LEU A N 1
ATOM 607 C CA . LEU A 1 84 ? -7.276 2.232 3.620 1.00 96.75 84 LEU A CA 1
ATOM 608 C C . LEU A 1 84 ? -8.168 2.367 4.855 1.00 96.75 84 LEU A C 1
ATOM 610 O O . LEU A 1 84 ? -9.379 2.179 4.748 1.00 96.75 84 LEU A O 1
ATOM 614 N N . THR A 1 85 ? -7.589 2.696 6.015 1.00 97.75 85 THR A N 1
ATOM 615 C CA . THR A 1 85 ? -8.340 2.797 7.277 1.00 97.75 85 THR A CA 1
ATOM 616 C C . THR A 1 85 ? -9.415 3.880 7.204 1.00 97.75 85 THR A C 1
ATOM 618 O O . THR A 1 85 ? -10.555 3.621 7.588 1.00 97.75 85 THR A O 1
ATOM 621 N N . SER A 1 86 ? -9.094 5.043 6.628 1.00 97.56 86 SER A N 1
ATOM 622 C CA . SER A 1 86 ? -10.038 6.130 6.348 1.00 97.56 86 SER A CA 1
ATOM 623 C C . SER A 1 86 ? -11.242 5.637 5.548 1.00 97.56 86 SER A C 1
ATOM 625 O O . SER A 1 86 ? -12.397 5.818 5.948 1.00 97.56 86 SER A O 1
ATOM 627 N N . THR A 1 87 ? -10.974 4.929 4.450 1.00 98.06 87 THR A N 1
ATOM 628 C CA . THR A 1 87 ? -12.006 4.434 3.540 1.00 98.06 87 THR A CA 1
ATOM 629 C C . THR A 1 87 ? -12.914 3.407 4.207 1.00 98.06 87 THR A C 1
ATOM 631 O O . THR A 1 87 ? -14.137 3.532 4.138 1.00 98.06 87 THR A O 1
ATOM 634 N N . VAL A 1 88 ? -12.346 2.391 4.863 1.00 98.38 88 VAL A N 1
ATOM 635 C CA . VAL A 1 88 ? -13.138 1.278 5.414 1.00 98.38 88 VAL A CA 1
ATOM 636 C C . VAL A 1 88 ? -13.959 1.700 6.631 1.00 98.38 88 VAL A C 1
ATOM 638 O O . VAL A 1 88 ? -15.086 1.238 6.796 1.00 98.38 88 VAL A O 1
ATOM 641 N N . TRP A 1 89 ? -13.451 2.630 7.444 1.00 98.00 89 TRP A N 1
ATOM 642 C CA . TRP A 1 89 ? -14.217 3.198 8.553 1.00 98.00 89 TRP A CA 1
ATOM 643 C C . TRP A 1 89 ? -15.301 4.156 8.074 1.00 98.00 89 TRP A C 1
ATOM 645 O O . TRP A 1 89 ? -16.421 4.103 8.584 1.00 98.00 89 TRP A O 1
ATOM 655 N N . THR A 1 90 ? -15.032 4.943 7.027 1.00 97.12 90 THR A N 1
ATOM 656 C CA . THR A 1 90 ? -16.056 5.791 6.403 1.00 97.12 90 THR A CA 1
ATOM 657 C C . THR A 1 90 ? -17.196 4.945 5.835 1.00 97.12 90 THR A C 1
ATOM 659 O O . THR A 1 90 ? -18.365 5.266 6.049 1.00 97.12 90 THR A O 1
ATOM 662 N N . GLN A 1 91 ? -16.888 3.818 5.183 1.00 95.50 91 GLN A N 1
ATOM 663 C CA . GLN A 1 91 ? -17.894 2.849 4.723 1.00 95.50 91 GLN A CA 1
ATOM 664 C C . GLN A 1 91 ? -18.698 2.234 5.878 1.00 95.50 91 GLN A C 1
ATOM 666 O O . GLN A 1 91 ? -19.873 1.915 5.709 1.00 95.50 91 GLN A O 1
ATOM 671 N N . ALA A 1 92 ? -18.083 2.105 7.054 1.00 96.81 92 ALA A N 1
ATOM 672 C CA . ALA A 1 92 ? -18.731 1.656 8.280 1.00 96.81 92 ALA A CA 1
ATOM 673 C C . ALA A 1 92 ? -19.487 2.765 9.038 1.00 96.81 92 ALA A C 1
ATOM 675 O O . ALA A 1 92 ? -20.049 2.496 10.097 1.00 96.81 92 ALA A O 1
ATOM 676 N N . GLY A 1 93 ? -19.521 3.997 8.518 1.00 96.44 93 GLY A N 1
ATOM 677 C CA . GLY A 1 93 ? -20.241 5.124 9.116 1.00 96.44 93 GLY A CA 1
ATOM 678 C C . GLY A 1 93 ? -19.433 5.971 10.106 1.00 96.44 93 GLY A C 1
ATOM 679 O O . GLY A 1 93 ? -20.002 6.875 10.717 1.00 96.44 93 GLY A O 1
ATOM 680 N N . ILE A 1 94 ? -18.125 5.730 10.253 1.00 95.31 94 ILE A N 1
ATOM 681 C CA . ILE A 1 94 ? -17.220 6.524 11.099 1.00 95.31 94 ILE A CA 1
ATOM 682 C C . ILE A 1 94 ? -16.228 7.277 10.211 1.00 95.31 94 ILE A C 1
ATOM 684 O O . ILE A 1 94 ? -15.340 6.687 9.605 1.00 95.31 94 ILE A O 1
ATOM 688 N N . GLY A 1 95 ? -16.368 8.602 10.142 1.00 94.75 95 GLY A N 1
ATOM 689 C CA . GLY A 1 95 ? -15.464 9.448 9.365 1.00 94.75 95 GLY A CA 1
ATOM 690 C C . GLY A 1 95 ? -14.090 9.561 10.023 1.00 94.75 95 GLY A C 1
ATOM 691 O O . GLY A 1 95 ? -13.956 10.211 11.059 1.00 94.75 95 GLY A O 1
ATOM 692 N N . LEU A 1 96 ? -13.082 8.971 9.389 1.00 93.19 96 LEU A N 1
ATOM 693 C CA . LEU A 1 96 ? -11.671 9.164 9.711 1.00 93.19 96 LEU A CA 1
ATOM 694 C C . LEU A 1 96 ? -11.006 9.988 8.606 1.00 93.19 96 LEU A C 1
ATOM 696 O O . LEU A 1 96 ? -11.439 9.964 7.457 1.00 93.19 96 LEU A O 1
ATOM 700 N N . THR A 1 97 ? -9.963 10.739 8.942 1.00 92.12 97 THR A N 1
ATOM 701 C CA . THR A 1 97 ? -9.141 11.418 7.928 1.00 92.12 97 THR A CA 1
ATOM 702 C C . THR A 1 97 ? -8.121 10.444 7.337 1.00 92.12 97 THR A C 1
ATOM 704 O O . THR A 1 97 ? -7.777 9.452 7.972 1.00 92.12 97 THR A O 1
ATOM 707 N N . SER A 1 98 ? -7.560 10.735 6.162 1.00 90.50 98 SER A N 1
ATOM 708 C CA . SER A 1 98 ? -6.387 10.019 5.624 1.00 90.50 98 SER A CA 1
ATOM 709 C C . SER A 1 98 ? -5.047 10.519 6.200 1.00 90.50 98 SER A C 1
ATOM 711 O O . SER A 1 98 ? -3.988 10.217 5.661 1.00 90.50 98 SER A O 1
ATOM 713 N N . ASP A 1 99 ? -5.078 11.246 7.326 1.00 89.38 99 ASP A N 1
ATOM 714 C CA . ASP A 1 99 ? -3.891 11.717 8.049 1.00 89.38 99 ASP A CA 1
ATOM 715 C C . ASP A 1 99 ? -3.630 10.853 9.291 1.00 89.38 99 ASP A C 1
ATOM 717 O O . ASP A 1 99 ? -4.507 10.681 10.142 1.00 89.38 99 ASP A O 1
ATOM 721 N N . LEU A 1 100 ? -2.409 10.327 9.408 1.00 89.56 100 LEU A N 1
ATOM 722 C CA . LEU A 1 100 ? -2.041 9.355 10.440 1.00 89.56 100 LEU A CA 1
ATOM 723 C C . LEU A 1 100 ? -2.143 9.929 11.863 1.00 89.56 100 LEU A C 1
ATOM 725 O O . LEU A 1 100 ? -2.646 9.268 12.774 1.00 89.56 100 LEU A O 1
ATOM 729 N N . ALA A 1 101 ? -1.697 11.173 12.058 1.00 88.56 101 ALA A N 1
ATOM 730 C CA . ALA A 1 101 ? -1.718 11.829 13.362 1.00 88.56 101 ALA A CA 1
ATOM 731 C C . ALA A 1 101 ? -3.150 12.172 13.798 1.00 88.56 101 ALA A C 1
ATOM 733 O O . ALA A 1 101 ? -3.492 12.052 14.977 1.00 88.56 101 ALA A O 1
ATOM 734 N N . GLN A 1 102 ? -4.004 12.565 12.854 1.00 90.31 102 GLN A N 1
ATOM 735 C CA . GLN A 1 102 ? -5.419 12.804 13.111 1.00 90.31 102 GLN A CA 1
ATOM 736 C C . GLN A 1 102 ? -6.171 11.506 13.417 1.00 90.31 102 GLN A C 1
ATOM 738 O O . GLN A 1 102 ? -6.976 11.509 14.344 1.00 90.31 102 GLN A O 1
ATOM 743 N N . GLN A 1 103 ? -5.882 10.389 12.738 1.00 93.50 103 GLN A N 1
ATOM 744 C CA . GLN A 1 103 ? -6.489 9.096 13.090 1.00 93.50 103 GLN A CA 1
ATOM 745 C C . GLN A 1 103 ? -6.162 8.680 14.527 1.00 93.50 103 GLN A C 1
ATOM 747 O O . GLN A 1 103 ? -7.052 8.248 15.262 1.00 93.50 103 GLN A O 1
ATOM 752 N N . TRP A 1 104 ? -4.910 8.865 14.956 1.00 93.12 104 TRP A N 1
ATOM 753 C CA . TRP A 1 104 ? -4.520 8.669 16.353 1.00 93.12 104 TRP A CA 1
ATOM 754 C C . TRP A 1 104 ? -5.324 9.576 17.295 1.00 93.12 104 TRP A C 1
ATOM 756 O O . TRP A 1 104 ? -5.906 9.108 18.272 1.00 93.12 104 TRP A O 1
ATOM 766 N N . ALA A 1 105 ? -5.403 10.871 16.981 1.00 91.31 105 ALA A N 1
ATOM 767 C CA . ALA A 1 105 ? -6.092 11.860 17.807 1.00 91.31 105 ALA A CA 1
ATOM 768 C C . ALA A 1 105 ? -7.620 11.664 17.877 1.00 91.31 105 ALA A C 1
ATOM 770 O O . ALA A 1 105 ? -8.239 12.097 18.850 1.00 91.31 105 ALA A O 1
ATOM 771 N N . GLN A 1 106 ? -8.226 11.042 16.861 1.00 91.50 106 GLN A N 1
ATOM 772 C CA . GLN A 1 106 ? -9.661 10.754 16.786 1.00 91.50 106 GLN A CA 1
ATOM 773 C C . GLN A 1 106 ? -10.081 9.517 17.590 1.00 91.50 106 GLN A C 1
ATOM 775 O O . GLN A 1 106 ? -11.265 9.380 17.896 1.00 91.50 106 GLN A O 1
ATOM 780 N N . GLY A 1 107 ? -9.150 8.622 17.931 1.00 91.44 107 GLY A N 1
ATOM 781 C CA . GLY A 1 107 ? -9.442 7.398 18.676 1.00 91.44 107 GLY A CA 1
ATOM 782 C C . GLY A 1 107 ? -9.098 7.475 20.165 1.00 91.44 107 GLY A C 1
ATOM 783 O O . GLY A 1 107 ? -8.327 8.319 20.618 1.00 91.44 107 GLY A O 1
ATOM 784 N N . THR A 1 108 ? -9.658 6.549 20.946 1.00 93.12 108 THR A N 1
ATOM 785 C CA . THR A 1 108 ? -9.292 6.356 22.360 1.00 93.12 108 THR A CA 1
ATOM 786 C C . THR A 1 108 ? -8.124 5.373 22.479 1.00 93.12 108 THR A C 1
ATOM 788 O O . THR A 1 108 ? -8.279 4.250 22.002 1.00 93.12 108 THR A O 1
ATOM 791 N N . PRO A 1 109 ? -6.996 5.711 23.135 1.00 93.00 109 PRO A N 1
ATOM 792 C CA . PRO A 1 109 ? -5.881 4.780 23.318 1.00 93.00 109 PRO A CA 1
ATOM 793 C C . PRO A 1 109 ? -6.282 3.464 23.990 1.00 93.00 109 PRO A C 1
ATOM 795 O O . PRO A 1 109 ? -7.035 3.462 24.968 1.00 93.00 109 PRO A O 1
ATOM 798 N N . VAL A 1 110 ? -5.740 2.353 23.492 1.00 93.31 110 VAL A N 1
ATOM 799 C CA . VAL A 1 110 ? -6.039 1.000 23.976 1.00 93.31 110 VAL A CA 1
ATOM 800 C C . VAL A 1 110 ? -4.758 0.322 24.467 1.00 93.31 110 VAL A C 1
ATOM 802 O O . VAL A 1 110 ? -3.819 0.159 23.690 1.00 93.31 110 VAL A O 1
ATOM 805 N N . PRO A 1 111 ? -4.693 -0.122 25.735 1.00 92.81 111 PRO A N 1
ATOM 806 C CA . PRO A 1 111 ? -3.596 -0.960 26.210 1.00 92.81 111 PRO A CA 1
ATOM 807 C C . PRO A 1 111 ? -3.556 -2.305 25.473 1.00 92.81 111 PRO A C 1
ATOM 809 O O . PRO A 1 111 ? -4.607 -2.887 25.213 1.00 92.81 111 PRO A O 1
ATOM 812 N N . VAL A 1 112 ? -2.363 -2.869 25.249 1.00 92.31 112 VAL A N 1
ATOM 813 C CA . VAL A 1 112 ? -2.167 -4.150 24.527 1.00 92.31 112 VAL A CA 1
ATOM 814 C C . VAL A 1 112 ? -3.096 -5.269 25.023 1.00 92.31 112 VAL A C 1
ATOM 816 O O . VAL A 1 112 ? -3.714 -5.974 24.231 1.00 92.31 112 VAL A O 1
ATOM 819 N N . GLY A 1 113 ? -3.267 -5.405 26.344 1.00 91.19 113 GLY A N 1
ATOM 820 C CA . GLY A 1 113 ? -4.135 -6.426 26.950 1.00 91.19 113 GLY A CA 1
ATOM 821 C C . GLY A 1 113 ? -5.644 -6.215 26.750 1.00 91.19 113 GLY A C 1
ATOM 822 O O . GLY A 1 113 ? -6.433 -7.058 27.168 1.00 91.19 113 GLY A O 1
ATOM 823 N N . GLN A 1 114 ? -6.054 -5.100 26.146 1.00 94.19 114 GLN A N 1
ATOM 824 C CA . GLN A 1 114 ? -7.447 -4.739 25.874 1.00 94.19 114 GLN A CA 1
ATOM 825 C C . GLN A 1 114 ? -7.738 -4.562 24.376 1.00 94.19 114 GLN A C 1
ATOM 827 O O . GLN A 1 114 ? -8.856 -4.165 24.027 1.00 94.19 114 GLN A O 1
ATOM 832 N N . LEU A 1 115 ? -6.771 -4.867 23.501 1.00 95.31 115 LEU A N 1
ATOM 833 C CA . LEU A 1 115 ? -6.950 -4.818 22.051 1.00 95.31 115 LEU A CA 1
ATOM 834 C C . LEU A 1 115 ? -8.105 -5.711 21.612 1.00 95.31 115 LEU A C 1
ATOM 836 O O . LEU A 1 115 ? -8.240 -6.851 22.059 1.00 95.31 115 LEU A O 1
ATOM 840 N N . GLN A 1 116 ? -8.932 -5.186 20.721 1.00 96.00 116 GLN A N 1
ATOM 841 C CA . GLN A 1 116 ? -10.038 -5.884 20.087 1.00 96.00 116 GLN A CA 1
ATOM 842 C C . GLN A 1 116 ? -9.965 -5.718 18.580 1.00 96.00 116 GLN A C 1
ATOM 844 O O . GLN A 1 116 ? -9.430 -4.735 18.070 1.00 96.00 116 GLN A O 1
ATOM 849 N N . VAL A 1 117 ? -10.515 -6.703 17.869 1.00 97.19 117 VAL A N 1
ATOM 850 C CA . VAL A 1 117 ? -10.599 -6.680 16.408 1.00 97.19 117 VAL A CA 1
ATOM 851 C C . VAL A 1 117 ? -11.157 -5.337 15.937 1.00 97.19 117 VAL A C 1
ATOM 853 O O . VAL A 1 117 ? -12.163 -4.866 16.463 1.00 97.19 117 VAL A O 1
ATOM 856 N N . GLY A 1 118 ? -10.488 -4.736 14.956 1.00 97.06 118 GLY A N 1
ATOM 857 C CA . GLY A 1 118 ? -10.807 -3.428 14.395 1.00 97.06 118 GLY A CA 1
ATOM 858 C C . GLY A 1 118 ? -10.158 -2.234 15.094 1.00 97.06 118 GLY A C 1
ATOM 859 O O . GLY A 1 118 ? -10.159 -1.160 14.504 1.00 97.06 118 GLY A O 1
ATOM 860 N N . ASP A 1 119 ? -9.561 -2.377 16.281 1.00 97.94 119 ASP A N 1
ATOM 861 C CA . ASP A 1 119 ? -8.720 -1.302 16.820 1.00 97.94 119 ASP A CA 1
ATOM 862 C C . ASP A 1 119 ? -7.627 -0.942 15.800 1.00 97.94 119 ASP A C 1
ATOM 864 O O . ASP A 1 119 ? -7.064 -1.822 15.139 1.00 97.94 119 ASP A O 1
ATOM 868 N N . LEU A 1 120 ? -7.345 0.352 15.651 1.00 97.44 120 LEU A N 1
ATOM 869 C CA . LEU A 1 120 ? -6.257 0.808 14.800 1.00 97.44 120 LEU A CA 1
ATOM 870 C C . LEU A 1 120 ? -4.946 0.612 15.549 1.00 97.44 120 LEU A C 1
ATOM 872 O O . LEU A 1 120 ? -4.768 1.167 16.631 1.00 97.44 120 LEU A O 1
ATOM 876 N N . VAL A 1 121 ? -4.043 -0.167 14.967 1.00 96.81 121 VAL A N 1
ATOM 877 C CA . VAL A 1 121 ? -2.697 -0.412 15.487 1.00 96.81 121 VAL A CA 1
ATOM 878 C C . VAL A 1 121 ? -1.709 0.337 14.618 1.00 96.81 121 VAL A C 1
ATOM 880 O O . VAL A 1 121 ? -1.721 0.189 13.396 1.00 96.81 121 VAL A O 1
ATOM 883 N N . PHE A 1 122 ? -0.850 1.115 15.265 1.00 93.50 122 PHE A N 1
ATOM 884 C CA . PHE A 1 122 ? 0.156 1.940 14.628 1.00 93.50 122 PHE A CA 1
ATOM 885 C C . PHE A 1 122 ? 1.538 1.333 14.834 1.00 93.50 122 PHE A C 1
ATOM 887 O O . PHE A 1 122 ? 1.913 0.967 15.947 1.00 93.50 122 PHE A O 1
ATOM 894 N N . SER A 1 123 ? 2.316 1.259 13.762 1.00 88.94 123 SER A N 1
ATOM 895 C CA . SER A 1 123 ? 3.759 1.040 13.867 1.00 88.94 123 SER A CA 1
ATOM 896 C C . SER A 1 123 ? 4.452 2.382 14.115 1.00 88.94 123 SER A C 1
ATOM 898 O O . SER A 1 123 ? 3.941 3.428 13.703 1.00 88.94 123 SER A O 1
ATOM 900 N N . THR A 1 124 ? 5.589 2.361 14.814 1.00 85.88 124 THR A N 1
ATOM 901 C CA . THR A 1 124 ? 6.350 3.575 15.139 1.00 85.88 124 THR A CA 1
ATOM 902 C C . THR A 1 124 ? 7.782 3.500 14.620 1.00 85.88 124 THR A C 1
ATOM 904 O O . THR A 1 124 ? 8.393 2.432 14.634 1.00 85.88 124 THR A O 1
ATOM 907 N N . ASP A 1 125 ? 8.321 4.638 14.188 1.00 78.31 125 ASP A N 1
ATOM 908 C CA . ASP A 1 125 ? 9.725 4.812 13.812 1.00 78.31 125 ASP A CA 1
ATOM 909 C C . ASP A 1 125 ? 10.331 5.936 14.674 1.00 78.31 125 ASP A C 1
ATOM 911 O O . ASP A 1 125 ? 9.725 7.002 14.827 1.00 78.31 125 ASP A O 1
ATOM 915 N N . PRO A 1 126 ? 11.535 5.750 15.247 1.00 75.81 126 PRO A N 1
ATOM 916 C CA . PRO A 1 126 ? 12.162 6.761 16.098 1.00 75.81 126 PRO A CA 1
ATOM 917 C C . PRO A 1 126 ? 12.319 8.144 15.447 1.00 75.81 126 PRO A C 1
ATOM 919 O O . PRO A 1 126 ? 12.395 9.147 16.154 1.00 75.81 126 PRO A O 1
ATOM 922 N N . ARG A 1 127 ? 12.393 8.233 14.117 1.00 70.75 127 ARG A N 1
ATOM 923 C CA . ARG A 1 127 ? 12.591 9.475 13.361 1.00 70.75 127 ARG A CA 1
ATOM 924 C C . ARG A 1 127 ? 11.281 10.227 13.146 1.00 70.75 127 ARG A C 1
ATOM 926 O O . ARG A 1 127 ? 11.291 11.450 13.316 1.00 70.75 127 ARG A O 1
ATOM 933 N N . THR A 1 128 ? 10.202 9.521 12.798 1.00 73.31 128 THR A N 1
ATOM 934 C CA . THR A 1 128 ? 8.910 10.085 12.348 1.00 73.31 128 THR A CA 1
ATOM 935 C C . THR A 1 128 ? 7.791 9.992 13.393 1.00 73.31 128 THR A C 1
ATOM 937 O O . THR A 1 128 ? 6.794 10.706 13.297 1.00 73.31 128 THR A O 1
ATOM 940 N N . GLY A 1 129 ? 7.955 9.178 14.440 1.00 84.38 129 GLY A N 1
ATOM 941 C CA . GLY A 1 129 ? 6.903 8.905 15.417 1.00 84.38 129 GLY A CA 1
ATOM 942 C C . GLY A 1 129 ? 5.974 7.807 14.908 1.00 84.38 129 GLY A C 1
ATOM 943 O O . GLY A 1 129 ? 6.366 6.646 14.896 1.00 84.38 129 GLY A O 1
ATOM 944 N N . LEU A 1 130 ? 4.743 8.151 14.518 1.00 87.19 130 LEU A N 1
ATOM 945 C CA . LEU A 1 130 ? 3.824 7.208 13.864 1.00 87.19 130 LEU A CA 1
ATOM 946 C C . LEU A 1 130 ? 4.282 6.948 12.415 1.00 87.19 130 LEU A C 1
ATOM 948 O O . LEU A 1 130 ? 4.680 7.886 11.732 1.00 87.19 130 LEU A O 1
ATOM 952 N N . ASP A 1 131 ? 4.202 5.706 11.939 1.00 83.94 131 ASP A N 1
ATOM 953 C CA . ASP A 1 131 ? 4.784 5.319 10.639 1.00 83.94 131 ASP A CA 1
ATOM 954 C C . ASP A 1 131 ? 3.840 4.506 9.731 1.00 83.94 131 ASP A C 1
ATOM 956 O O . ASP A 1 131 ? 3.730 4.765 8.537 1.00 83.94 131 ASP A O 1
ATOM 960 N N . ASP A 1 132 ? 3.093 3.554 10.291 1.00 89.50 132 ASP A N 1
ATOM 961 C CA . ASP A 1 132 ? 2.099 2.750 9.560 1.00 89.50 132 ASP A CA 1
ATOM 962 C C . ASP A 1 132 ? 0.847 2.576 10.434 1.00 89.50 132 ASP A C 1
ATOM 964 O O . ASP A 1 132 ? 0.934 2.702 11.657 1.00 89.50 132 ASP A O 1
ATOM 968 N N . VAL A 1 133 ? -0.307 2.266 9.839 1.00 94.62 133 VAL A N 1
ATOM 969 C CA . VAL A 1 133 ? -1.544 1.920 10.554 1.00 94.62 133 VAL A CA 1
ATOM 970 C C . VAL A 1 133 ? -2.301 0.794 9.862 1.00 94.62 133 VAL A C 1
ATOM 972 O O . VAL A 1 133 ? -2.367 0.709 8.637 1.00 94.62 133 VAL A O 1
ATOM 975 N N . GLY A 1 134 ? -2.926 -0.067 10.659 1.00 96.38 134 GLY A N 1
ATOM 976 C CA . GLY A 1 134 ? -3.861 -1.075 10.173 1.00 96.38 134 GLY A CA 1
ATOM 977 C C . GLY A 1 134 ? -4.910 -1.463 11.202 1.00 96.38 134 GLY A C 1
ATOM 978 O O . GLY A 1 134 ? -4.886 -1.006 12.342 1.00 96.38 134 GLY A O 1
ATOM 979 N N . LEU A 1 135 ? -5.834 -2.330 10.792 1.00 98.50 135 LEU A N 1
ATOM 980 C CA . LEU A 1 135 ? -6.886 -2.870 11.645 1.00 98.50 135 LEU A CA 1
ATOM 981 C C . LEU A 1 135 ? -6.390 -4.147 12.325 1.00 98.50 135 LEU A C 1
ATOM 983 O O . LEU A 1 135 ? -6.023 -5.112 11.652 1.00 98.50 135 LEU A O 1
ATOM 987 N N . TYR A 1 136 ? -6.410 -4.178 13.653 1.00 98.38 136 TYR A N 1
ATOM 988 C CA . TYR A 1 136 ? -6.073 -5.369 14.425 1.00 98.38 136 TYR A CA 1
ATOM 989 C C . TYR A 1 136 ? -7.054 -6.512 14.149 1.00 98.38 136 TYR A C 1
ATOM 991 O O . TYR A 1 136 ? -8.269 -6.308 14.113 1.00 98.38 136 TYR A O 1
ATOM 999 N N . LEU A 1 137 ? -6.534 -7.730 13.993 1.00 97.62 137 LEU A N 1
ATOM 1000 C CA . LEU A 1 137 ? -7.319 -8.943 13.746 1.00 97.62 137 LEU A CA 1
ATOM 1001 C C . LEU A 1 137 ? -7.226 -9.974 14.884 1.00 97.62 137 LEU A C 1
ATOM 1003 O O . LEU A 1 137 ? -7.987 -10.941 14.887 1.00 97.62 137 LEU A O 1
ATOM 1007 N N . GLY A 1 138 ? -6.333 -9.770 15.856 1.00 94.12 138 GLY A N 1
ATOM 1008 C CA . GLY A 1 138 ? -6.047 -10.729 16.926 1.00 94.12 138 GLY A CA 1
ATOM 1009 C C . GLY A 1 138 ? -4.604 -11.240 16.897 1.00 94.12 138 GLY A C 1
ATOM 1010 O O . GLY A 1 138 ? -3.993 -11.346 15.837 1.00 94.12 138 GLY A O 1
ATOM 1011 N N . GLY A 1 139 ? -4.057 -11.594 18.063 1.00 94.94 139 GLY A N 1
ATOM 1012 C CA . GLY A 1 139 ? -2.680 -12.082 18.177 1.00 94.94 139 GLY A CA 1
ATOM 1013 C C . GLY A 1 139 ? -1.673 -11.000 17.786 1.00 94.94 139 GLY A C 1
ATOM 1014 O O . GLY A 1 139 ? -1.657 -9.941 18.399 1.00 94.94 139 GLY A O 1
ATOM 1015 N N . SER A 1 140 ? -0.852 -11.270 16.773 1.00 93.38 140 SER A N 1
ATOM 1016 C CA . SER A 1 140 ? 0.042 -10.301 16.118 1.00 93.38 140 SER A CA 1
ATOM 1017 C C . SER A 1 140 ? -0.520 -9.757 14.804 1.00 93.38 140 SER A C 1
ATOM 1019 O O . SER A 1 140 ? 0.116 -8.925 14.166 1.00 93.38 140 SER A O 1
ATOM 1021 N N . SER A 1 141 ? -1.684 -10.232 14.358 1.00 95.25 141 SER A N 1
ATOM 1022 C CA . SER A 1 141 ? -2.160 -9.983 13.003 1.00 95.25 141 SER A CA 1
ATOM 1023 C C . SER A 1 141 ? -2.833 -8.618 12.866 1.00 95.25 141 SER A C 1
ATOM 1025 O O . SER A 1 141 ? -3.751 -8.271 13.616 1.00 95.25 141 SER A O 1
ATOM 1027 N N . VAL A 1 142 ? -2.411 -7.868 11.851 1.00 97.00 142 VAL A N 1
ATOM 1028 C CA . VAL A 1 142 ? -2.937 -6.552 11.476 1.00 97.00 142 VAL A CA 1
ATOM 1029 C C . VAL A 1 142 ? -3.172 -6.523 9.969 1.00 97.00 142 VAL A C 1
ATOM 1031 O O . VAL A 1 142 ? -2.315 -6.941 9.196 1.00 97.00 142 VAL A O 1
ATOM 1034 N N . LEU A 1 143 ? -4.332 -6.026 9.543 1.00 96.69 143 LEU A N 1
ATOM 1035 C CA . LEU A 1 143 ? -4.645 -5.785 8.137 1.00 96.69 143 LEU A CA 1
ATOM 1036 C C . LEU A 1 143 ? -4.341 -4.326 7.794 1.00 96.69 143 LEU A C 1
ATOM 1038 O O . LEU A 1 143 ? -4.981 -3.423 8.333 1.00 96.69 143 LEU A O 1
ATOM 1042 N N . SER A 1 144 ? -3.395 -4.087 6.888 1.00 93.81 144 SER A N 1
ATOM 1043 C CA . SER A 1 144 ? -3.075 -2.743 6.393 1.00 93.81 144 SER A CA 1
ATOM 1044 C C . SER A 1 144 ? -2.767 -2.746 4.899 1.00 93.81 144 SER A C 1
ATOM 1046 O O . SER A 1 144 ? -2.470 -3.789 4.318 1.00 93.81 144 SER A O 1
ATOM 1048 N N . ALA A 1 145 ? -2.826 -1.567 4.278 1.00 87.56 145 ALA A N 1
ATOM 1049 C CA . ALA A 1 145 ? -2.108 -1.311 3.037 1.00 87.56 145 ALA A CA 1
ATOM 1050 C C . ALA A 1 145 ? -0.671 -0.991 3.432 1.00 87.56 145 ALA A C 1
ATOM 1052 O O . ALA A 1 145 ? -0.438 0.048 4.047 1.00 87.56 145 ALA A O 1
ATOM 1053 N N . SER A 1 146 ? 0.264 -1.892 3.141 1.00 75.06 146 SER A N 1
ATOM 1054 C CA . SER A 1 146 ? 1.628 -1.752 3.643 1.00 75.06 146 SER A CA 1
ATOM 1055 C C . SER A 1 146 ? 2.648 -1.687 2.522 1.00 75.06 146 SER A C 1
ATOM 1057 O O . SER A 1 146 ? 2.594 -2.465 1.567 1.00 75.06 146 SER A O 1
ATOM 1059 N N . ALA A 1 147 ? 3.585 -0.753 2.664 1.00 67.12 147 ALA A N 1
ATOM 1060 C CA . ALA A 1 147 ? 4.688 -0.575 1.734 1.00 67.12 147 ALA A CA 1
ATOM 1061 C C . ALA A 1 147 ? 5.646 -1.779 1.742 1.00 67.12 147 ALA A C 1
ATOM 1063 O O . ALA A 1 147 ? 6.173 -2.134 0.693 1.00 67.12 147 ALA A O 1
ATOM 1064 N N . ASP A 1 148 ? 5.805 -2.470 2.879 1.00 64.38 148 ASP A N 1
ATOM 1065 C CA . ASP A 1 148 ? 6.647 -3.673 2.982 1.00 64.38 148 ASP A CA 1
ATOM 1066 C C . ASP A 1 148 ? 6.067 -4.876 2.209 1.00 64.38 148 ASP A C 1
ATOM 1068 O O . ASP A 1 148 ? 6.802 -5.764 1.774 1.00 64.38 148 ASP A O 1
ATOM 1072 N N . ARG A 1 149 ? 4.743 -4.899 2.014 1.00 66.31 149 ARG A N 1
ATOM 1073 C CA . ARG A 1 149 ? 4.012 -5.912 1.239 1.00 66.31 149 ARG A CA 1
ATOM 1074 C C . ARG A 1 149 ? 3.607 -5.441 -0.148 1.00 66.31 149 ARG A C 1
ATOM 1076 O O . ARG A 1 149 ? 3.103 -6.258 -0.912 1.00 66.31 149 ARG A O 1
ATOM 1083 N N . TRP A 1 150 ? 3.789 -4.161 -0.466 1.00 59.91 150 TRP A N 1
ATOM 1084 C CA . TRP A 1 150 ? 3.326 -3.522 -1.705 1.00 59.91 150 TRP A CA 1
ATOM 1085 C C . TRP A 1 150 ? 1.817 -3.616 -1.957 1.00 59.91 150 TRP A C 1
ATOM 1087 O O . TRP A 1 150 ? 1.353 -3.331 -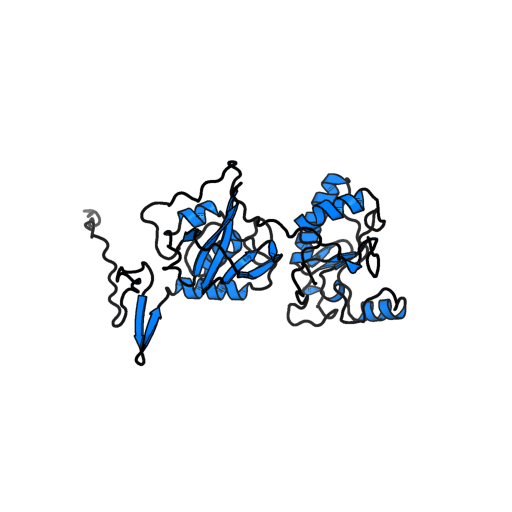3.061 1.00 59.91 150 TRP A O 1
ATOM 1097 N N . GLN A 1 151 ? 1.032 -4.013 -0.957 1.00 72.00 151 GLN A N 1
ATOM 1098 C CA . GLN A 1 151 ? -0.390 -4.291 -1.114 1.00 72.00 151 GLN A CA 1
ATOM 1099 C C . GLN A 1 151 ? -1.148 -4.200 0.212 1.00 72.00 151 GLN A C 1
ATOM 1101 O O . GLN A 1 151 ? -0.565 -4.130 1.296 1.00 72.00 151 GLN A O 1
ATOM 1106 N N . VAL A 1 152 ? -2.472 -4.273 0.119 1.00 80.25 152 VAL A N 1
ATOM 1107 C CA . VAL A 1 152 ? -3.356 -4.576 1.237 1.00 80.25 152 VAL A CA 1
ATOM 1108 C C . VAL A 1 152 ? -3.175 -6.040 1.619 1.00 80.25 152 VAL A C 1
ATOM 1110 O O . VAL A 1 152 ? -3.512 -6.944 0.850 1.00 80.25 152 VAL A O 1
ATOM 1113 N N . ALA A 1 153 ? -2.643 -6.282 2.810 1.00 82.00 153 ALA A N 1
ATOM 1114 C CA . ALA A 1 153 ? -2.335 -7.614 3.307 1.00 82.00 153 ALA A CA 1
ATOM 1115 C C . ALA A 1 153 ? -2.594 -7.722 4.810 1.00 82.00 153 ALA A C 1
ATOM 1117 O O . ALA A 1 153 ? -2.660 -6.727 5.532 1.00 82.00 153 ALA A O 1
ATOM 1118 N N . VAL A 1 154 ? -2.699 -8.964 5.280 1.00 88.12 154 VAL A N 1
ATOM 1119 C CA . VAL A 1 154 ? -2.540 -9.273 6.700 1.00 88.12 154 VAL A CA 1
ATOM 1120 C C . VAL A 1 154 ? -1.053 -9.472 6.970 1.00 88.12 154 VAL A C 1
ATOM 1122 O O . VAL A 1 154 ? -0.403 -10.269 6.294 1.00 88.12 154 VAL A O 1
ATOM 1125 N N . ARG A 1 155 ? -0.524 -8.749 7.953 1.00 85.62 155 ARG A N 1
ATOM 1126 C CA . ARG A 1 155 ? 0.869 -8.820 8.398 1.00 85.62 155 ARG A CA 1
ATOM 1127 C C . ARG A 1 155 ? 0.945 -9.057 9.898 1.00 85.62 155 ARG A C 1
ATOM 1129 O O . ARG A 1 155 ? 0.009 -8.747 10.633 1.00 85.62 155 ARG A O 1
ATOM 1136 N N . ASP A 1 156 ? 2.084 -9.572 10.336 1.00 87.50 156 ASP A N 1
ATOM 1137 C CA . ASP A 1 156 ? 2.412 -9.653 11.752 1.00 87.50 156 ASP A CA 1
ATOM 1138 C C . ASP A 1 156 ? 3.066 -8.355 12.224 1.00 87.50 156 ASP A C 1
ATOM 1140 O O . ASP A 1 156 ? 4.015 -7.860 11.615 1.00 87.50 156 ASP A O 1
ATOM 1144 N N . VAL A 1 157 ? 2.560 -7.817 13.330 1.00 88.31 157 VAL A N 1
ATOM 1145 C CA . VAL A 1 157 ? 3.085 -6.634 14.008 1.00 88.31 157 VAL A CA 1
ATOM 1146 C C . VAL A 1 157 ? 3.533 -7.041 15.401 1.00 88.31 157 VAL A C 1
ATOM 1148 O O . VAL A 1 157 ? 2.751 -7.557 16.197 1.00 88.31 157 VAL A O 1
ATOM 1151 N N . VAL A 1 158 ? 4.822 -6.838 15.674 1.00 87.62 158 VAL A N 1
ATOM 1152 C CA . VAL A 1 158 ? 5.455 -7.257 16.933 1.00 87.62 158 VAL A CA 1
ATOM 1153 C C . VAL A 1 158 ? 5.137 -6.280 18.063 1.00 87.62 158 VAL A C 1
ATOM 1155 O O . VAL A 1 158 ? 4.818 -6.704 19.172 1.00 87.62 158 VAL A O 1
ATOM 1158 N N . ASP A 1 159 ? 5.213 -4.979 17.784 1.00 90.50 159 ASP A N 1
ATOM 1159 C CA . ASP A 1 159 ? 4.884 -3.935 18.750 1.00 90.50 159 ASP A CA 1
ATOM 1160 C C . ASP A 1 159 ? 3.450 -3.441 18.539 1.00 90.50 159 ASP A C 1
ATOM 1162 O O . ASP A 1 159 ? 3.149 -2.736 17.579 1.00 90.50 159 ASP A O 1
ATOM 1166 N N . LEU A 1 160 ? 2.565 -3.831 19.454 1.00 93.81 160 LEU A N 1
ATOM 1167 C CA . LEU A 1 160 ? 1.150 -3.455 19.457 1.00 93.81 160 LEU A CA 1
ATOM 1168 C C . LEU A 1 160 ? 0.844 -2.343 20.475 1.00 93.81 160 LEU A C 1
ATOM 1170 O O . LEU A 1 160 ? -0.316 -2.127 20.824 1.00 93.81 160 LEU A O 1
ATOM 1174 N N . SER A 1 161 ? 1.872 -1.686 21.024 1.00 92.38 161 SER A N 1
ATOM 1175 C CA . SER A 1 161 ? 1.720 -0.735 22.132 1.00 92.38 161 SER A CA 1
ATOM 1176 C C . SER A 1 161 ? 1.068 0.590 21.732 1.00 92.38 161 SER A C 1
ATOM 1178 O O . SER A 1 161 ? 0.470 1.252 22.583 1.00 92.38 161 SER A O 1
ATOM 1180 N N . ALA A 1 162 ? 1.133 0.959 20.452 1.00 93.81 162 ALA A N 1
ATOM 1181 C CA . ALA A 1 162 ? 0.468 2.133 19.908 1.00 93.81 162 ALA A CA 1
ATOM 1182 C C . ALA A 1 162 ? -0.835 1.719 19.215 1.00 93.81 162 ALA A C 1
ATOM 1184 O O . ALA A 1 162 ? -0.837 1.324 18.052 1.00 93.81 162 ALA A O 1
ATOM 1185 N N . ALA A 1 163 ? -1.959 1.819 19.923 1.00 95.69 163 ALA A N 1
ATOM 1186 C CA . ALA A 1 163 ? -3.263 1.488 19.363 1.00 95.69 163 ALA A CA 1
ATOM 1187 C C . ALA A 1 163 ? -4.379 2.405 19.861 1.00 95.69 163 ALA A C 1
ATOM 1189 O O . ALA A 1 163 ? -4.352 2.859 21.008 1.00 95.69 163 ALA A O 1
ATOM 1190 N N . VAL A 1 164 ? -5.388 2.628 19.015 1.00 95.88 164 VAL A N 1
ATOM 1191 C CA . VAL A 1 164 ? -6.598 3.380 19.371 1.00 95.88 164 VAL A CA 1
ATOM 1192 C C . VAL A 1 164 ? -7.873 2.669 18.922 1.00 95.88 164 VAL A C 1
ATOM 1194 O O . VAL A 1 164 ? -7.926 2.020 17.878 1.00 95.88 164 VAL A O 1
ATOM 1197 N N . ARG A 1 165 ? -8.943 2.849 19.694 1.00 95.69 165 ARG A N 1
ATOM 1198 C CA . ARG A 1 165 ? -10.301 2.411 19.376 1.00 95.69 165 ARG A CA 1
ATOM 1199 C C . ARG A 1 165 ? -11.100 3.582 18.836 1.00 95.69 165 ARG A C 1
ATOM 1201 O O . ARG A 1 165 ? -11.332 4.552 19.553 1.00 95.69 165 ARG A O 1
ATOM 1208 N N . VAL A 1 166 ? -11.551 3.475 17.591 1.00 94.62 166 VAL A N 1
ATOM 1209 C CA . VAL A 1 166 ? -12.262 4.566 16.895 1.00 94.62 166 VAL A CA 1
ATOM 1210 C C . VAL A 1 166 ? -13.769 4.585 17.156 1.00 94.62 166 VAL A C 1
ATOM 1212 O O . VAL A 1 166 ? -14.421 5.604 16.971 1.00 94.62 166 VAL A O 1
ATOM 1215 N N . THR A 1 167 ? -14.333 3.483 17.652 1.00 93.75 167 THR A N 1
ATOM 1216 C CA . THR A 1 167 ? -15.749 3.397 18.056 1.00 93.75 167 THR A CA 1
ATOM 1217 C C . THR A 1 167 ? -16.025 4.046 19.413 1.00 93.75 167 THR A C 1
ATOM 1219 O O . THR A 1 167 ? -17.175 4.134 19.842 1.00 93.75 167 THR A O 1
ATOM 1222 N N . VAL A 1 168 ? -14.979 4.511 20.100 1.00 88.81 168 VAL A N 1
ATOM 1223 C CA . VAL A 1 168 ? -15.066 5.234 21.368 1.00 88.81 168 VAL A CA 1
ATOM 1224 C C . VAL A 1 168 ? -14.380 6.587 21.180 1.00 88.81 168 VAL A C 1
ATOM 1226 O O . VAL A 1 168 ? -13.154 6.621 21.056 1.00 88.81 168 VAL A O 1
ATOM 1229 N N . PRO A 1 169 ? -15.128 7.703 21.170 1.00 80.38 169 PRO A N 1
ATOM 1230 C CA . PRO A 1 169 ? -14.528 9.026 21.091 1.00 80.38 169 PRO A CA 1
ATOM 1231 C C . PRO A 1 169 ? -13.611 9.281 22.296 1.00 80.38 169 PRO A C 1
ATOM 1233 O O . PRO A 1 169 ? -14.015 8.994 23.430 1.00 80.38 169 PRO A O 1
ATOM 1236 N N . PRO A 1 170 ? -12.405 9.831 22.090 1.00 81.38 170 PRO A N 1
ATOM 1237 C CA . PRO A 1 170 ? -11.505 10.142 23.185 1.00 81.38 170 PRO A CA 1
ATOM 1238 C C . PRO A 1 170 ? -12.087 11.248 24.063 1.00 81.38 170 PRO A C 1
ATOM 1240 O O . PRO A 1 170 ? -12.634 12.236 23.574 1.00 81.38 170 PRO A O 1
ATOM 1243 N N . ALA A 1 171 ? -11.918 11.114 25.381 1.00 76.56 171 ALA A N 1
ATOM 1244 C CA . ALA A 1 171 ? -12.247 12.189 26.318 1.00 76.56 171 ALA A CA 1
ATOM 1245 C C . ALA A 1 171 ? -11.368 13.434 26.082 1.00 76.56 171 ALA A C 1
ATOM 1247 O O . ALA A 1 171 ? -11.844 14.559 26.214 1.00 76.56 171 ALA A O 1
ATOM 1248 N N . SER A 1 172 ? -10.108 13.205 25.695 1.00 74.88 172 SER A N 1
ATOM 1249 C CA . SER A 1 172 ? -9.142 14.202 25.228 1.00 74.88 172 SER A CA 1
ATOM 1250 C C . SER A 1 172 ? -8.220 13.556 24.188 1.00 74.88 172 SER A C 1
ATOM 1252 O O . SER A 1 172 ? -7.867 12.388 24.378 1.00 74.88 172 SER A O 1
ATOM 1254 N N . PRO A 1 173 ? -7.779 14.279 23.141 1.00 73.94 173 PRO A N 1
ATOM 1255 C CA . PRO A 1 173 ? -6.822 13.746 22.175 1.00 73.94 173 PRO A CA 1
ATOM 1256 C C . PRO A 1 173 ? -5.536 13.298 22.874 1.00 73.94 173 PRO A C 1
ATOM 1258 O O . PRO A 1 173 ? -4.920 14.073 23.613 1.00 73.94 173 PRO A O 1
ATOM 1261 N N . ALA A 1 174 ? -5.133 12.048 22.660 1.00 74.94 174 ALA A N 1
ATOM 1262 C CA . ALA A 1 174 ? -3.868 11.554 23.176 1.00 74.94 174 ALA A CA 1
ATOM 1263 C C . ALA A 1 174 ? -2.710 12.147 22.370 1.00 74.94 174 ALA A C 1
ATOM 1265 O O . ALA A 1 174 ? -2.770 12.213 21.142 1.00 74.94 174 ALA A O 1
ATOM 1266 N N . ALA A 1 175 ? -1.634 12.547 23.049 1.00 78.56 175 ALA A N 1
ATOM 1267 C CA . ALA A 1 175 ? -0.408 12.913 22.352 1.00 78.56 175 ALA A CA 1
ATOM 1268 C C . ALA A 1 175 ? 0.121 11.683 21.588 1.00 78.56 175 ALA A C 1
ATOM 1270 O O . ALA A 1 175 ? 0.116 10.585 22.157 1.00 78.56 175 ALA A O 1
ATOM 1271 N N . PRO A 1 176 ? 0.539 11.829 20.321 1.00 76.44 176 PRO A N 1
ATOM 1272 C CA . PRO A 1 176 ? 1.165 10.732 19.599 1.00 76.44 176 PRO A CA 1
ATOM 1273 C C . PRO A 1 176 ? 2.513 10.363 20.242 1.00 76.44 176 PRO A C 1
ATOM 1275 O O . PRO A 1 176 ? 3.117 11.196 20.930 1.00 76.44 176 PRO A O 1
ATOM 1278 N N . PRO A 1 177 ? 3.013 9.135 20.011 1.00 75.00 177 PRO A N 1
ATOM 1279 C CA . PRO A 1 177 ? 4.389 8.770 20.328 1.00 75.00 177 PRO A CA 1
ATOM 1280 C C . PRO A 1 177 ? 5.375 9.811 19.772 1.00 75.00 177 PRO A C 1
ATOM 1282 O O . PRO A 1 177 ? 5.238 10.268 18.637 1.00 75.00 177 PRO A O 1
ATOM 1285 N N . ALA A 1 178 ? 6.347 10.224 20.589 1.00 67.75 178 ALA A N 1
ATOM 1286 C CA . ALA A 1 178 ? 7.249 11.319 20.244 1.00 67.75 178 ALA A CA 1
ATOM 1287 C C . ALA A 1 178 ? 8.260 10.915 19.155 1.00 67.75 178 ALA A C 1
ATOM 1289 O O . ALA A 1 178 ? 8.900 9.871 19.252 1.00 67.75 178 ALA A O 1
ATOM 1290 N N . ALA A 1 179 ? 8.447 11.788 18.162 1.00 66.06 179 ALA A N 1
ATOM 1291 C CA . ALA A 1 179 ? 9.470 11.662 17.127 1.00 66.06 179 ALA A CA 1
ATOM 1292 C C . ALA A 1 179 ? 10.795 12.305 17.574 1.00 66.06 179 ALA A C 1
ATOM 1294 O O . ALA A 1 179 ? 10.796 13.405 18.131 1.00 66.06 179 ALA A O 1
ATOM 1295 N N . ALA A 1 180 ? 11.937 11.680 17.275 1.00 61.97 180 ALA A N 1
ATOM 1296 C CA . ALA A 1 180 ? 13.256 12.227 17.605 1.00 61.97 180 ALA A CA 1
ATOM 1297 C C . ALA A 1 180 ? 13.691 13.373 16.676 1.00 61.97 180 ALA A C 1
ATOM 1299 O O . ALA A 1 180 ? 14.557 14.161 17.053 1.00 61.97 180 ALA A O 1
ATOM 1300 N N . THR A 1 181 ? 13.126 13.469 15.463 1.00 61.22 181 THR A N 1
ATOM 1301 C CA . THR A 1 181 ? 13.637 14.383 14.420 1.00 61.22 181 THR A CA 1
ATOM 1302 C C . THR A 1 181 ? 12.621 15.383 13.863 1.00 61.22 181 THR A C 1
ATOM 1304 O O . THR A 1 181 ? 12.964 16.158 12.976 1.00 61.22 181 THR A O 1
ATOM 1307 N N . GLY A 1 182 ? 11.388 15.418 14.386 1.00 62.81 182 GLY A N 1
ATOM 1308 C CA . GLY A 1 182 ? 10.349 16.364 13.942 1.00 62.81 182 GLY A CA 1
ATOM 1309 C C . GLY A 1 182 ? 9.889 16.180 12.489 1.00 62.81 182 GLY A C 1
ATOM 1310 O O . GLY A 1 182 ? 9.187 17.039 11.959 1.00 62.81 182 GLY A O 1
ATOM 1311 N N . VAL A 1 183 ? 10.286 15.079 11.844 1.00 60.94 183 VAL A N 1
ATOM 1312 C CA . VAL A 1 183 ? 9.792 14.674 10.527 1.00 60.94 183 VAL A CA 1
ATOM 1313 C C . VAL A 1 183 ? 8.336 14.234 10.694 1.00 60.94 183 VAL A C 1
ATOM 1315 O O . VAL A 1 183 ? 8.055 13.472 11.621 1.00 60.94 183 VAL A O 1
ATOM 1318 N N . PRO A 1 184 ? 7.402 14.722 9.858 1.00 60.81 184 PRO A N 1
ATOM 1319 C CA . PRO A 1 184 ? 6.005 14.347 9.983 1.00 60.81 184 PRO A CA 1
ATOM 1320 C C . PRO A 1 184 ? 5.814 12.841 9.742 1.00 60.81 184 PRO A C 1
ATOM 1322 O O . PRO A 1 184 ? 6.514 12.264 8.907 1.00 60.81 184 PRO A O 1
ATOM 1325 N N . PRO A 1 185 ? 4.858 12.216 10.447 1.00 62.06 185 PRO A N 1
ATOM 1326 C CA . PRO A 1 185 ? 4.475 10.841 10.194 1.00 62.06 185 PRO A CA 1
ATOM 1327 C C . PRO A 1 185 ? 3.934 10.726 8.770 1.00 62.06 185 PRO A C 1
ATOM 1329 O O . PRO A 1 185 ? 3.007 11.437 8.382 1.00 62.06 185 PRO A O 1
ATOM 1332 N N . THR A 1 186 ? 4.507 9.827 7.990 1.00 62.41 186 THR A N 1
ATOM 1333 C CA . THR A 1 186 ? 3.988 9.460 6.673 1.00 62.41 186 THR A CA 1
ATOM 1334 C C . THR A 1 186 ? 3.717 7.974 6.713 1.00 62.41 186 THR A C 1
ATOM 1336 O O . THR A 1 186 ? 4.529 7.271 7.300 1.00 62.41 186 THR A O 1
ATOM 1339 N N . CYS A 1 187 ? 2.622 7.517 6.099 1.00 70.31 187 CYS A N 1
ATOM 1340 C CA . CYS A 1 187 ? 2.372 6.104 5.805 1.00 70.31 187 CYS A CA 1
ATOM 1341 C C . CYS A 1 187 ? 3.491 5.543 4.928 1.00 70.31 187 CYS A C 1
ATOM 1343 O O . CYS A 1 187 ? 3.299 5.332 3.746 1.00 70.31 187 CYS A O 1
ATOM 1345 N N . SER A 1 188 ? 4.691 5.385 5.446 1.00 58.47 188 SER A N 1
ATOM 1346 C CA . SER A 1 188 ? 5.881 5.142 4.643 1.00 58.47 188 SER A CA 1
ATOM 1347 C C . SER A 1 188 ? 6.784 4.228 5.435 1.00 58.47 188 SER A C 1
ATOM 1349 O O . SER A 1 188 ? 7.945 4.556 5.685 1.00 58.47 188 SER A O 1
ATOM 1351 N N . ALA A 1 189 ? 6.229 3.061 5.785 1.00 50.78 189 ALA A N 1
ATOM 1352 C CA . ALA A 1 189 ? 7.046 1.927 6.172 1.00 50.78 189 ALA A CA 1
ATOM 1353 C C . ALA A 1 189 ? 8.206 1.819 5.165 1.00 50.78 189 ALA A C 1
ATOM 1355 O O . ALA A 1 189 ? 7.983 1.989 3.958 1.00 50.78 189 ALA A O 1
ATOM 1356 N N . PRO A 1 190 ? 9.448 1.613 5.633 1.00 45.69 190 PRO A N 1
ATOM 1357 C CA . PRO A 1 190 ? 10.595 1.562 4.747 1.00 45.69 190 PRO A CA 1
ATOM 1358 C C . PRO A 1 190 ? 10.355 0.502 3.677 1.00 45.69 190 PRO A C 1
ATOM 1360 O O . PRO A 1 190 ? 9.998 -0.638 3.982 1.00 45.69 190 PRO A O 1
ATOM 1363 N N . LEU A 1 191 ? 10.542 0.895 2.418 1.00 41.97 191 LEU A N 1
ATOM 1364 C CA . LEU A 1 191 ? 10.471 -0.036 1.304 1.00 41.97 191 LEU A CA 1
ATOM 1365 C C . LEU A 1 191 ? 11.507 -1.141 1.543 1.00 41.97 191 LEU A C 1
ATOM 1367 O O . LEU A 1 191 ? 12.600 -0.845 2.046 1.00 41.97 191 LEU A O 1
ATOM 1371 N N . PRO A 1 192 ? 11.186 -2.402 1.215 1.00 37.91 192 PRO A N 1
ATOM 1372 C CA . PRO A 1 192 ? 12.141 -3.481 1.348 1.00 37.91 192 PRO A CA 1
ATOM 1373 C C . PRO A 1 192 ? 13.441 -3.108 0.632 1.00 37.91 192 PRO A C 1
ATOM 1375 O O . PRO A 1 192 ? 13.429 -2.644 -0.511 1.00 37.91 192 PRO A O 1
ATOM 1378 N N . ALA A 1 193 ? 14.573 -3.297 1.313 1.00 35.09 193 ALA A N 1
ATOM 1379 C CA . ALA A 1 193 ? 15.872 -3.107 0.687 1.00 35.09 193 ALA A CA 1
ATOM 1380 C C . ALA A 1 193 ? 16.006 -4.074 -0.508 1.00 35.09 193 ALA A C 1
ATOM 1382 O O . ALA A 1 193 ? 15.511 -5.209 -0.413 1.00 35.09 193 ALA A O 1
ATOM 1383 N N . PRO A 1 194 ? 16.683 -3.671 -1.602 1.00 32.03 194 PRO A N 1
ATOM 1384 C CA . PRO A 1 194 ? 16.990 -4.572 -2.709 1.00 32.03 194 PRO A CA 1
ATOM 1385 C C . PRO A 1 194 ? 17.590 -5.889 -2.182 1.00 32.03 194 PRO A C 1
ATOM 1387 O O . PRO A 1 194 ? 18.548 -5.859 -1.410 1.00 32.03 194 PRO A O 1
ATOM 1390 N N . GLY A 1 195 ? 16.996 -7.031 -2.546 1.00 33.84 195 GLY A N 1
ATOM 1391 C CA . GLY A 1 195 ? 17.433 -8.364 -2.099 1.00 33.84 195 GLY A CA 1
ATOM 1392 C C . GLY A 1 195 ? 16.825 -8.880 -0.782 1.00 33.84 195 GLY A C 1
ATOM 1393 O O . GLY A 1 195 ? 17.323 -9.859 -0.223 1.00 33.84 195 GLY A O 1
ATOM 1394 N N . THR A 1 196 ? 15.764 -8.262 -0.247 1.00 34.56 196 THR A N 1
ATOM 1395 C CA . THR A 1 196 ? 15.023 -8.826 0.900 1.00 34.56 196 THR A CA 1
ATOM 1396 C C . THR A 1 196 ? 13.986 -9.857 0.443 1.00 34.56 196 THR A C 1
ATOM 1398 O O . THR A 1 196 ? 13.097 -9.583 -0.355 1.00 34.56 196 THR A O 1
ATOM 1401 N N . THR A 1 197 ? 14.124 -11.080 0.953 1.00 38.69 197 THR A N 1
ATOM 1402 C CA . THR A 1 197 ? 13.292 -12.242 0.621 1.00 38.69 197 THR A CA 1
ATOM 1403 C C . THR A 1 197 ? 11.923 -12.146 1.296 1.00 38.69 197 THR A C 1
ATOM 1405 O O . THR A 1 197 ? 11.768 -12.489 2.468 1.00 38.69 197 THR A O 1
ATOM 1408 N N . ALA A 1 198 ? 10.901 -11.727 0.554 1.00 38.00 198 ALA A N 1
ATOM 1409 C CA . ALA A 1 198 ? 9.507 -11.961 0.919 1.00 38.00 198 ALA A CA 1
ATOM 1410 C C . ALA A 1 198 ? 8.825 -12.736 -0.212 1.00 38.00 198 ALA A C 1
ATOM 1412 O O . ALA A 1 198 ? 8.426 -12.117 -1.191 1.00 38.00 198 ALA A O 1
ATOM 1413 N N . GLY A 1 199 ? 8.736 -14.058 0.025 1.00 41.16 199 GLY A N 1
ATOM 1414 C CA . GLY A 1 199 ? 8.285 -15.167 -0.833 1.00 41.16 199 GLY A CA 1
ATOM 1415 C C . GLY A 1 199 ? 7.025 -14.966 -1.699 1.00 41.16 199 GLY A C 1
ATOM 1416 O O . GLY A 1 199 ? 6.359 -13.934 -1.639 1.00 41.16 199 GLY A O 1
ATOM 1417 N N . PRO A 1 200 ? 6.607 -16.006 -2.448 1.00 36.25 200 PRO A N 1
ATOM 1418 C CA . PRO A 1 200 ? 6.004 -15.844 -3.764 1.00 36.25 200 PRO A CA 1
ATOM 1419 C C . PRO A 1 200 ? 4.632 -15.200 -3.671 1.00 36.25 200 PRO A C 1
ATOM 1421 O O . PRO A 1 200 ? 3.645 -15.833 -3.284 1.00 36.25 200 PRO A O 1
ATOM 1424 N N . VAL A 1 201 ? 4.548 -13.942 -4.091 1.00 48.88 201 VAL A N 1
ATOM 1425 C CA . VAL A 1 201 ? 3.266 -13.329 -4.399 1.00 48.88 201 VAL A CA 1
ATOM 1426 C C . VAL A 1 201 ? 2.829 -13.936 -5.728 1.00 48.88 201 VAL A C 1
ATOM 1428 O O . VAL A 1 201 ? 3.500 -13.817 -6.748 1.00 48.88 201 VAL A O 1
ATOM 1431 N N . SER A 1 202 ? 1.730 -14.685 -5.731 1.00 55.91 202 SER A N 1
ATOM 1432 C CA . SER A 1 202 ? 1.127 -15.118 -6.988 1.00 55.91 202 SER A CA 1
ATOM 1433 C C . SER A 1 202 ? 0.666 -13.869 -7.736 1.00 55.91 202 SER A C 1
ATOM 1435 O O . SER A 1 202 ? -0.245 -13.186 -7.278 1.00 55.91 202 SER A O 1
ATOM 1437 N N . GLY A 1 203 ? 1.239 -13.607 -8.914 1.00 63.62 203 GLY A N 1
ATOM 1438 C CA . GLY A 1 203 ? 0.814 -12.514 -9.793 1.00 63.62 203 GLY A CA 1
ATOM 1439 C C . GLY A 1 203 ? -0.612 -12.670 -10.332 1.00 63.62 203 GLY A C 1
ATOM 1440 O O . GLY A 1 203 ? -1.085 -11.790 -11.041 1.00 63.62 203 GLY A O 1
ATOM 1441 N N . ALA A 1 204 ? -1.304 -13.773 -10.019 1.00 73.44 204 ALA A N 1
ATOM 1442 C CA . ALA A 1 204 ? -2.677 -14.022 -10.434 1.00 73.44 204 ALA A CA 1
ATOM 1443 C C . ALA A 1 204 ? -3.674 -13.044 -9.802 1.00 73.44 204 ALA A C 1
ATOM 1445 O O . ALA A 1 204 ? -3.707 -12.857 -8.588 1.00 73.44 204 ALA A O 1
ATOM 1446 N N . TRP A 1 205 ? -4.540 -12.470 -10.636 1.00 66.88 205 TRP A N 1
ATOM 1447 C CA . TRP A 1 205 ? -5.588 -11.541 -10.220 1.00 66.88 205 TRP A CA 1
ATOM 1448 C C . TRP A 1 205 ? -6.812 -11.650 -11.136 1.00 66.88 205 TRP A C 1
ATOM 1450 O O . TRP A 1 205 ? -6.738 -12.195 -12.238 1.00 66.88 205 TRP A O 1
ATOM 1460 N N . GLY A 1 206 ? -7.964 -11.167 -10.662 1.00 63.16 206 GLY A N 1
ATOM 1461 C CA . GLY A 1 206 ? -9.197 -11.085 -11.460 1.00 63.16 206 GLY A CA 1
ATOM 1462 C C . GLY A 1 206 ? -9.791 -12.428 -11.909 1.00 63.16 206 GLY A C 1
ATOM 1463 O O . GLY A 1 206 ? -10.665 -12.442 -12.766 1.00 63.16 206 GLY A O 1
ATOM 1464 N N . GLY A 1 207 ? -9.324 -13.559 -11.363 1.00 75.44 207 GLY A N 1
ATOM 1465 C CA . GLY A 1 207 ? -9.738 -14.898 -11.806 1.00 75.44 207 GLY A CA 1
ATOM 1466 C C . GLY A 1 207 ? -9.207 -15.290 -13.192 1.00 75.44 207 GLY A C 1
ATOM 1467 O O . GLY A 1 207 ? -9.632 -16.302 -13.748 1.00 75.44 207 GLY A O 1
ATOM 1468 N N . TRP A 1 208 ? -8.283 -14.504 -13.749 1.00 82.25 208 TRP A N 1
ATOM 1469 C CA . TRP A 1 208 ? -7.715 -14.730 -15.072 1.00 82.25 208 TRP A CA 1
ATOM 1470 C C . TRP A 1 208 ? -6.595 -15.767 -15.043 1.00 82.25 208 TRP A C 1
ATOM 1472 O O . TRP A 1 208 ? -5.956 -16.011 -14.021 1.00 82.25 208 TRP A O 1
ATOM 1482 N N . SER A 1 209 ? -6.321 -16.353 -16.207 1.00 87.62 209 SER A N 1
ATOM 1483 C CA . SER A 1 209 ? -5.107 -17.139 -16.438 1.00 87.62 209 SER A CA 1
ATOM 1484 C C . SER A 1 209 ? -3.992 -16.250 -16.992 1.00 87.62 209 SER A C 1
ATOM 1486 O O . SER A 1 209 ? -4.258 -15.262 -17.680 1.00 87.62 209 SER A O 1
ATOM 1488 N N . ASN A 1 210 ? -2.736 -16.620 -16.739 1.00 88.00 210 ASN A N 1
ATOM 1489 C CA . ASN A 1 210 ? -1.570 -15.889 -17.230 1.00 88.00 210 ASN A CA 1
ATOM 1490 C C . ASN A 1 210 ? -1.622 -15.721 -18.762 1.00 88.00 210 ASN A C 1
ATOM 1492 O O . ASN A 1 210 ? -1.777 -16.692 -19.507 1.00 88.00 210 ASN A O 1
ATOM 1496 N N . GLY A 1 211 ? -1.522 -14.478 -19.235 1.00 90.06 211 GLY A N 1
ATOM 1497 C CA . GLY A 1 211 ? -1.608 -14.134 -20.653 1.00 90.06 211 GLY A CA 1
ATOM 1498 C C . GLY A 1 211 ? -3.030 -14.161 -21.233 1.00 90.06 211 GLY A C 1
ATOM 1499 O O . GLY A 1 211 ? -3.185 -14.023 -22.445 1.00 90.06 211 GLY A O 1
ATOM 1500 N N . GLN A 1 212 ? -4.070 -14.304 -20.406 1.00 92.81 212 GLN A N 1
ATOM 1501 C CA . GLN A 1 212 ? -5.481 -14.338 -20.825 1.00 92.81 212 GLN A CA 1
ATOM 1502 C C . GLN A 1 212 ? -6.326 -13.267 -20.116 1.00 92.81 212 GLN A C 1
ATOM 1504 O O . GLN A 1 212 ? -7.475 -13.508 -19.756 1.00 92.81 212 GLN A O 1
ATOM 1509 N N . ILE A 1 213 ? -5.747 -12.087 -19.899 1.00 88.00 213 ILE A N 1
ATOM 1510 C CA . ILE A 1 213 ? -6.430 -10.942 -19.299 1.00 88.00 213 ILE A CA 1
ATOM 1511 C C . ILE A 1 213 ? -7.006 -10.102 -20.449 1.00 88.00 213 ILE A C 1
ATOM 1513 O O . ILE A 1 213 ? -6.244 -9.714 -21.345 1.00 88.00 213 ILE A O 1
ATOM 1517 N N . PRO A 1 214 ? -8.318 -9.819 -20.471 1.00 88.62 214 PRO A N 1
ATOM 1518 C CA . PRO A 1 214 ? -8.902 -8.946 -21.481 1.00 88.62 214 PRO A CA 1
ATOM 1519 C C . PRO A 1 214 ? -8.260 -7.552 -21.445 1.00 88.62 214 PRO A C 1
ATOM 1521 O O . PRO A 1 214 ? -7.926 -7.029 -20.383 1.00 88.62 214 PRO A O 1
ATOM 1524 N N . ARG A 1 215 ? -8.054 -6.923 -22.608 1.00 88.81 215 ARG A N 1
ATOM 1525 C CA . ARG A 1 215 ? -7.324 -5.638 -22.686 1.00 88.81 215 ARG A CA 1
ATOM 1526 C C . ARG A 1 215 ? -8.076 -4.495 -22.009 1.00 88.81 215 ARG A C 1
ATOM 1528 O O . ARG A 1 215 ? -7.449 -3.508 -21.630 1.00 88.81 215 ARG A O 1
ATOM 1535 N N . GLU A 1 216 ? -9.392 -4.619 -21.920 1.00 83.88 216 GLU A N 1
ATOM 1536 C CA . GLU A 1 216 ? -10.317 -3.731 -21.227 1.00 83.88 216 GLU A CA 1
ATOM 1537 C C . GLU A 1 216 ? -10.126 -3.738 -19.706 1.00 83.88 216 GLU A C 1
ATOM 1539 O O . GLU A 1 216 ? -10.365 -2.712 -19.080 1.00 83.88 216 GLU A O 1
ATOM 1544 N N . GLU A 1 217 ? -9.593 -4.824 -19.140 1.00 79.62 217 GLU A N 1
ATOM 1545 C CA . GLU A 1 217 ? -9.239 -4.921 -17.717 1.00 79.62 217 GLU A CA 1
ATOM 1546 C C . GLU A 1 217 ? -7.865 -4.295 -17.414 1.00 79.62 217 GLU A C 1
ATOM 1548 O O . GLU A 1 217 ? -7.445 -4.206 -16.262 1.00 79.62 217 GLU A O 1
ATOM 1553 N N . LEU A 1 218 ? -7.126 -3.871 -18.447 1.00 81.19 218 LEU A N 1
ATOM 1554 C CA . LEU A 1 218 ? -5.773 -3.332 -18.325 1.00 81.19 218 LEU A CA 1
ATOM 1555 C C . LEU A 1 218 ? -5.735 -1.830 -18.593 1.00 81.19 218 LEU A C 1
ATOM 1557 O O . LEU A 1 218 ? -6.307 -1.330 -19.568 1.00 81.19 218 LEU A O 1
ATOM 1561 N N . CYS A 1 219 ? -4.928 -1.116 -17.816 1.00 79.19 219 CYS A N 1
ATOM 1562 C CA . CYS A 1 219 ? -4.724 0.312 -17.999 1.00 79.19 219 CYS A CA 1
ATOM 1563 C C . CYS A 1 219 ? -3.605 0.604 -18.999 1.00 79.19 219 CYS A C 1
ATOM 1565 O O . CYS A 1 219 ? -2.572 -0.065 -19.041 1.00 79.19 219 CYS A O 1
ATOM 1567 N N . SER A 1 220 ? -3.818 1.633 -19.820 1.00 92.38 220 SER A N 1
ATOM 1568 C CA . SER A 1 220 ? -2.835 2.111 -20.792 1.00 92.38 220 SER A CA 1
ATOM 1569 C C . SER A 1 220 ? -1.735 2.927 -20.118 1.00 92.38 220 SER A C 1
ATOM 1571 O O . SER A 1 220 ? -2.032 3.831 -19.343 1.00 92.38 220 SER A O 1
ATOM 1573 N N . ILE A 1 221 ? -0.486 2.675 -20.512 1.00 92.06 221 ILE A N 1
ATOM 1574 C CA . ILE A 1 221 ? 0.683 3.515 -20.187 1.00 92.06 221 ILE A CA 1
ATOM 1575 C C . ILE A 1 221 ? 1.252 4.227 -21.431 1.00 92.06 221 ILE A C 1
ATOM 1577 O O . ILE A 1 221 ? 2.335 4.798 -21.396 1.00 92.06 221 ILE A O 1
ATOM 1581 N N . GLY A 1 222 ? 0.510 4.215 -22.547 1.00 92.88 222 GLY A N 1
ATOM 1582 C CA . GLY A 1 222 ? 0.919 4.828 -23.817 1.00 92.88 222 GLY A CA 1
ATOM 1583 C C . GLY A 1 222 ? 1.622 3.848 -24.761 1.00 92.88 222 GLY A C 1
ATOM 1584 O O . GLY A 1 222 ? 1.907 2.712 -24.403 1.00 92.88 222 GLY A O 1
ATOM 1585 N N . GLY A 1 223 ? 1.823 4.240 -26.025 1.00 92.06 223 GLY A N 1
ATOM 1586 C CA . GLY A 1 223 ? 2.549 3.419 -27.012 1.00 92.06 223 GLY A CA 1
ATOM 1587 C C . GLY A 1 223 ? 1.930 2.047 -27.333 1.00 92.06 223 GLY A C 1
ATOM 1588 O O . GLY A 1 223 ? 2.595 1.196 -27.906 1.00 92.06 223 GLY A O 1
ATOM 1589 N N . GLY A 1 224 ? 0.668 1.806 -26.955 1.00 94.44 224 GLY A N 1
ATOM 1590 C CA . GLY A 1 224 ? 0.019 0.492 -27.062 1.00 94.44 224 GLY A CA 1
ATOM 1591 C C . GLY A 1 224 ? 0.304 -0.457 -25.890 1.00 94.44 224 GLY A C 1
ATOM 1592 O O . GLY A 1 224 ? -0.321 -1.522 -25.817 1.00 94.44 224 GLY A O 1
ATOM 1593 N N . HIS A 1 225 ? 1.169 -0.051 -24.958 1.00 97.88 225 HIS A N 1
ATOM 1594 C CA . HIS A 1 225 ? 1.509 -0.784 -23.747 1.00 97.88 225 HIS A CA 1
ATOM 1595 C C . HIS A 1 225 ? 0.407 -0.680 -22.699 1.00 97.88 225 HIS A C 1
ATOM 1597 O O . HIS A 1 225 ? -0.247 0.357 -22.534 1.00 97.88 225 HIS A O 1
ATOM 1603 N N . ARG A 1 226 ? 0.211 -1.786 -21.982 1.00 96.06 226 ARG A N 1
ATOM 1604 C CA . ARG A 1 226 ? -0.774 -1.891 -20.914 1.00 96.06 226 ARG A CA 1
ATOM 1605 C C . ARG A 1 226 ? -0.229 -2.709 -19.759 1.00 96.06 226 ARG A C 1
ATOM 1607 O O . ARG A 1 226 ? 0.566 -3.620 -19.975 1.00 96.06 226 ARG A O 1
ATOM 1614 N N . LEU A 1 227 ? -0.685 -2.379 -18.562 1.00 87.44 227 LEU A N 1
ATOM 1615 C CA . LEU A 1 227 ? -0.347 -3.059 -17.318 1.00 87.44 227 LEU A CA 1
ATOM 1616 C C . LEU A 1 227 ? -1.619 -3.256 -16.484 1.00 87.44 227 LEU A C 1
ATOM 1618 O O . LEU A 1 227 ? -2.664 -2.668 -16.791 1.00 87.44 227 LEU A O 1
ATOM 1622 N N . ARG A 1 228 ? -1.534 -4.054 -15.414 1.00 82.94 228 ARG A N 1
ATOM 1623 C CA . ARG A 1 228 ? -2.533 -3.994 -14.339 1.00 82.94 228 ARG A CA 1
ATOM 1624 C C . ARG A 1 228 ? -2.606 -2.543 -13.851 1.00 82.94 228 ARG A C 1
ATOM 1626 O O . ARG A 1 228 ? -1.606 -1.829 -13.892 1.00 82.94 228 ARG A O 1
ATOM 1633 N N . CYS A 1 229 ? -3.792 -2.056 -13.501 1.00 71.75 229 CYS A N 1
ATOM 1634 C CA . CYS A 1 229 ? -4.002 -0.613 -13.333 1.00 71.75 229 CYS A CA 1
ATOM 1635 C C . CYS A 1 229 ? -3.150 0.034 -12.237 1.00 71.75 229 CYS A C 1
ATOM 1637 O O . CYS A 1 229 ? -2.740 1.187 -12.362 1.00 71.75 229 CYS A O 1
ATOM 1639 N N . ASP A 1 230 ? -2.796 -0.740 -11.226 1.00 63.12 230 ASP A N 1
ATOM 1640 C CA . ASP A 1 230 ? -1.859 -0.364 -10.183 1.00 63.12 230 ASP A CA 1
ATOM 1641 C C . ASP A 1 230 ? -0.410 -0.267 -10.669 1.00 63.12 230 ASP A C 1
ATOM 1643 O O . ASP A 1 230 ? 0.228 0.773 -10.509 1.00 63.12 230 ASP A O 1
ATOM 1647 N N . ALA A 1 231 ? 0.074 -1.298 -11.362 1.00 77.12 231 ALA A N 1
ATOM 1648 C CA . ALA A 1 231 ? 1.372 -1.310 -12.017 1.00 77.12 231 ALA A CA 1
ATOM 1649 C C . ALA A 1 231 ? 1.472 -0.167 -13.042 1.00 77.12 231 ALA A C 1
ATOM 1651 O O . ALA A 1 231 ? 2.501 0.494 -13.140 1.00 77.12 231 ALA A O 1
ATOM 1652 N N . ALA A 1 232 ? 0.392 0.134 -13.770 1.00 78.31 232 ALA A N 1
ATOM 1653 C CA . ALA A 1 232 ? 0.330 1.255 -14.704 1.00 78.31 232 ALA A CA 1
ATOM 1654 C C . ALA A 1 232 ? 0.515 2.607 -13.999 1.00 78.31 232 ALA A C 1
ATOM 1656 O O . ALA A 1 232 ? 1.288 3.447 -14.463 1.00 78.31 232 ALA A O 1
ATOM 1657 N N . ALA A 1 233 ? -0.177 2.826 -12.878 1.00 66.19 233 ALA A N 1
ATOM 1658 C CA . ALA A 1 233 ? -0.043 4.049 -12.092 1.00 66.19 233 ALA A CA 1
ATOM 1659 C C . ALA A 1 233 ? 1.375 4.196 -11.515 1.00 66.19 233 ALA A C 1
ATOM 1661 O O . ALA A 1 233 ? 1.987 5.257 -11.653 1.00 66.19 233 ALA A O 1
ATOM 1662 N N . ALA A 1 234 ? 1.913 3.114 -10.949 1.00 71.31 234 ALA A N 1
ATOM 1663 C CA . ALA A 1 234 ? 3.278 3.031 -10.445 1.00 71.31 234 ALA A CA 1
ATOM 1664 C C . ALA A 1 234 ? 4.324 3.320 -11.532 1.00 71.31 234 ALA A C 1
ATOM 1666 O O . ALA A 1 234 ? 5.211 4.151 -11.344 1.00 71.31 234 ALA A O 1
ATOM 1667 N N . TYR A 1 235 ? 4.190 2.690 -12.701 1.00 88.94 235 TYR A N 1
ATOM 1668 C CA . TYR A 1 235 ? 5.055 2.929 -13.855 1.00 88.94 235 TYR A CA 1
ATOM 1669 C C . TYR A 1 235 ? 5.026 4.394 -14.292 1.00 88.94 235 TYR A C 1
ATOM 1671 O O . TYR A 1 235 ? 6.074 4.989 -14.527 1.00 88.94 235 TYR A O 1
ATOM 1679 N N . ASN A 1 236 ? 3.840 5.001 -14.383 1.00 81.69 236 ASN A N 1
ATOM 1680 C CA . ASN A 1 236 ? 3.709 6.398 -14.794 1.00 81.69 236 ASN A CA 1
ATOM 1681 C C . ASN A 1 236 ? 4.380 7.352 -13.792 1.00 81.69 236 ASN A C 1
ATOM 1683 O O . ASN A 1 236 ? 5.034 8.308 -14.211 1.00 81.69 236 ASN A O 1
ATOM 1687 N N . ALA A 1 237 ? 4.266 7.080 -12.487 1.00 71.88 237 ALA A N 1
ATOM 1688 C CA . ALA A 1 237 ? 4.959 7.842 -11.449 1.00 71.88 237 ALA A CA 1
ATOM 1689 C C . ALA A 1 237 ? 6.487 7.684 -11.550 1.00 71.88 237 ALA A C 1
ATOM 1691 O O . ALA A 1 237 ? 7.204 8.687 -11.589 1.00 71.88 237 ALA A O 1
ATOM 1692 N N . MET A 1 238 ? 6.972 6.447 -11.697 1.00 90.00 238 MET A N 1
ATOM 1693 C CA . MET A 1 238 ? 8.391 6.146 -11.904 1.00 90.00 238 MET A CA 1
ATOM 1694 C C . MET A 1 238 ? 8.937 6.832 -13.161 1.00 90.00 238 MET A C 1
ATOM 1696 O O . MET A 1 238 ? 9.986 7.468 -13.126 1.00 90.00 238 MET A O 1
ATOM 1700 N N . SER A 1 239 ? 8.202 6.762 -14.273 1.00 96.12 239 SER A N 1
ATOM 1701 C CA . SER A 1 239 ? 8.577 7.380 -15.545 1.00 96.12 239 SER A CA 1
ATOM 1702 C C . SER A 1 239 ? 8.610 8.908 -15.460 1.00 96.12 239 SER A C 1
ATOM 1704 O O . SER A 1 239 ? 9.463 9.536 -16.087 1.00 96.12 239 SER A O 1
ATOM 1706 N N . ALA A 1 240 ? 7.720 9.527 -14.680 1.00 84.25 240 ALA A N 1
ATOM 1707 C CA . ALA A 1 240 ? 7.753 10.967 -14.438 1.00 84.25 240 ALA A CA 1
ATOM 1708 C C . ALA A 1 240 ? 8.984 11.383 -13.613 1.00 84.25 240 ALA A C 1
ATOM 1710 O O . ALA A 1 240 ? 9.645 12.365 -13.953 1.00 84.25 240 ALA A O 1
ATOM 1711 N N . ALA A 1 241 ? 9.333 10.622 -12.573 1.00 80.38 241 ALA A N 1
ATOM 1712 C CA . ALA A 1 241 ? 10.533 10.870 -11.775 1.00 80.38 241 ALA A CA 1
ATOM 1713 C C . ALA A 1 241 ? 11.823 10.647 -12.578 1.00 80.38 241 ALA A C 1
ATOM 1715 O O . ALA A 1 241 ? 12.737 11.471 -12.535 1.00 80.38 241 ALA A O 1
ATOM 1716 N N . TYR A 1 242 ? 11.859 9.593 -13.392 1.00 97.00 242 TYR A N 1
ATOM 1717 C CA . TYR A 1 242 ? 12.942 9.349 -14.338 1.00 97.00 242 TYR A CA 1
ATOM 1718 C C . TYR A 1 242 ? 13.079 10.508 -15.338 1.00 97.00 242 TYR A C 1
ATOM 1720 O O . TYR A 1 242 ? 14.184 10.989 -15.590 1.00 97.00 242 TYR A O 1
ATOM 1728 N N . ALA A 1 243 ? 11.961 11.030 -15.857 1.00 97.38 243 ALA A N 1
ATOM 1729 C CA . ALA A 1 243 ? 11.972 12.192 -16.743 1.00 97.38 243 ALA A CA 1
ATOM 1730 C C . ALA A 1 243 ? 12.490 13.461 -16.059 1.00 97.38 243 ALA A C 1
ATOM 1732 O O . ALA A 1 243 ? 13.168 14.257 -16.706 1.00 97.38 243 ALA A O 1
ATOM 1733 N N . ALA A 1 244 ? 12.234 13.641 -14.762 1.00 94.50 244 ALA A N 1
ATOM 1734 C CA . ALA A 1 244 ? 12.823 14.739 -14.001 1.00 94.50 244 ALA A CA 1
ATOM 1735 C C . ALA A 1 244 ? 14.356 14.612 -13.885 1.00 94.50 244 ALA A C 1
ATOM 1737 O O . ALA A 1 244 ? 15.048 15.629 -13.875 1.00 94.50 244 ALA A O 1
ATOM 1738 N N . ALA A 1 245 ? 14.892 13.387 -13.850 1.00 94.81 245 ALA A N 1
ATOM 1739 C CA . ALA A 1 245 ? 16.330 13.128 -13.773 1.00 94.81 245 ALA A CA 1
ATOM 1740 C C . ALA A 1 245 ? 17.046 13.188 -15.138 1.00 94.81 245 ALA A C 1
ATOM 1742 O O . ALA A 1 245 ? 18.155 13.713 -15.228 1.00 94.81 245 ALA A O 1
ATOM 1743 N N . PHE A 1 246 ? 16.426 12.672 -16.205 1.00 97.62 246 PHE A N 1
ATOM 1744 C CA . PHE A 1 246 ? 17.072 12.475 -17.516 1.00 97.62 246 PHE A CA 1
ATOM 1745 C C . PHE A 1 246 ? 16.442 13.271 -18.668 1.00 97.62 246 PHE A C 1
ATOM 1747 O O . PHE A 1 246 ? 16.872 13.150 -19.815 1.00 97.62 246 PHE A O 1
ATOM 1754 N N . GLY A 1 247 ? 15.411 14.073 -18.399 1.00 97.44 247 GLY A N 1
ATOM 1755 C CA . GLY A 1 247 ? 14.742 14.926 -19.386 1.00 97.44 247 GLY A CA 1
ATOM 1756 C C . GLY A 1 247 ? 13.834 14.192 -20.379 1.00 97.44 247 GLY A C 1
ATOM 1757 O O . GLY A 1 247 ? 13.249 14.833 -21.250 1.00 97.44 247 GLY A O 1
ATOM 1758 N N . THR A 1 248 ? 13.696 12.867 -20.274 1.00 96.56 248 THR A N 1
ATOM 1759 C CA . THR A 1 248 ? 12.820 12.052 -21.133 1.00 96.56 248 THR A CA 1
ATOM 1760 C C . THR A 1 248 ? 12.101 10.978 -20.315 1.00 96.56 248 THR A C 1
ATOM 1762 O O . THR A 1 248 ? 12.696 10.471 -19.366 1.00 96.56 248 THR A O 1
ATOM 1765 N N . PRO A 1 249 ? 10.845 10.619 -20.647 1.00 96.88 249 PRO A N 1
ATOM 1766 C CA . PRO A 1 249 ? 10.159 9.488 -20.024 1.00 96.88 249 PRO A CA 1
ATOM 1767 C C . PRO A 1 249 ? 10.923 8.176 -20.206 1.00 96.88 249 PRO A C 1
ATOM 1769 O O . PRO A 1 249 ? 11.753 8.049 -21.111 1.00 96.88 249 PRO A O 1
ATOM 1772 N N . LEU A 1 250 ? 10.592 7.180 -19.385 1.00 97.69 250 LEU A N 1
ATOM 1773 C CA . LEU A 1 250 ? 11.148 5.845 -19.552 1.00 97.69 250 LEU A CA 1
ATOM 1774 C C . LEU A 1 250 ? 10.826 5.298 -20.944 1.00 97.69 250 LEU A C 1
ATOM 1776 O O . LEU A 1 250 ? 9.687 5.304 -21.410 1.00 97.69 250 LEU A O 1
ATOM 1780 N N . CYS A 1 251 ? 11.864 4.797 -21.599 1.00 97.94 251 CYS A N 1
ATOM 1781 C CA . CYS A 1 251 ? 11.741 4.062 -22.844 1.00 97.94 251 CYS A CA 1
ATOM 1782 C C . CYS A 1 251 ? 11.261 2.643 -22.513 1.00 97.94 251 CYS A C 1
ATOM 1784 O O . CYS A 1 251 ? 11.850 1.989 -21.653 1.00 97.94 251 CYS A O 1
ATOM 1786 N N . ILE A 1 252 ? 10.220 2.161 -23.191 1.00 98.12 252 ILE A N 1
ATOM 1787 C CA . ILE A 1 252 ? 9.625 0.838 -22.968 1.00 98.12 252 ILE A CA 1
ATOM 1788 C C . ILE A 1 252 ? 9.536 0.057 -24.282 1.00 98.12 252 ILE A C 1
ATOM 1790 O O . ILE A 1 252 ? 9.189 0.616 -25.322 1.00 98.12 252 ILE A O 1
ATOM 1794 N N . THR A 1 253 ? 9.875 -1.231 -24.233 1.00 96.88 253 THR A N 1
ATOM 1795 C CA . THR A 1 253 ? 9.783 -2.165 -25.366 1.00 96.88 253 THR A CA 1
ATOM 1796 C C . THR A 1 253 ? 8.746 -3.256 -25.166 1.00 96.88 253 THR A C 1
ATOM 1798 O O . THR A 1 253 ? 8.207 -3.748 -26.156 1.00 96.88 253 THR A O 1
ATOM 1801 N N . ASP A 1 254 ? 8.445 -3.635 -23.923 1.00 96.75 254 ASP A N 1
ATOM 1802 C CA . ASP A 1 254 ? 7.429 -4.650 -23.640 1.00 96.75 254 ASP A CA 1
ATOM 1803 C C . ASP A 1 254 ? 6.713 -4.393 -22.307 1.00 96.75 254 ASP A C 1
ATOM 1805 O O . ASP A 1 254 ? 7.252 -3.744 -21.412 1.00 96.75 254 ASP A O 1
ATOM 1809 N N . SER A 1 255 ? 5.475 -4.876 -22.200 1.00 96.81 255 SER A N 1
ATOM 1810 C CA . SER A 1 255 ? 4.625 -4.794 -21.003 1.00 96.81 255 SER A CA 1
ATOM 1811 C C . SER A 1 255 ? 3.710 -6.019 -20.921 1.00 96.81 255 SER A C 1
ATOM 1813 O O . SER A 1 255 ? 4.213 -7.139 -20.897 1.00 96.81 255 SER A O 1
ATOM 1815 N N . TYR A 1 256 ? 2.381 -5.872 -20.897 1.00 96.50 256 TYR A N 1
ATOM 1816 C CA . TYR A 1 256 ? 1.490 -7.028 -20.954 1.00 96.50 256 TYR A CA 1
ATOM 1817 C C . TYR A 1 256 ? 1.686 -7.845 -22.239 1.00 96.50 256 TYR A C 1
ATOM 1819 O O . TYR A 1 256 ? 1.530 -7.326 -23.349 1.00 96.50 256 TYR A O 1
ATOM 1827 N N . ARG A 1 257 ? 1.924 -9.153 -22.081 1.00 94.50 257 ARG A N 1
ATOM 1828 C CA . ARG A 1 257 ? 2.067 -10.106 -23.187 1.00 94.50 257 ARG A CA 1
ATOM 1829 C C . ARG A 1 257 ? 0.981 -11.179 -23.105 1.00 94.50 257 ARG A C 1
ATOM 1831 O O . ARG A 1 257 ? 0.877 -11.894 -22.111 1.00 94.50 257 ARG A O 1
ATOM 1838 N N . SER A 1 258 ? 0.167 -11.303 -24.156 1.00 93.69 258 SER A N 1
ATOM 1839 C CA . SER A 1 258 ? -0.858 -12.353 -24.231 1.00 93.69 258 SER A CA 1
ATOM 1840 C C . SER A 1 258 ? -0.226 -13.746 -24.295 1.00 93.69 258 SER A C 1
ATOM 1842 O O . SER A 1 258 ? 0.927 -13.904 -24.701 1.00 93.69 258 SER A O 1
ATOM 1844 N N . LEU A 1 259 ? -1.001 -14.780 -23.967 1.00 91.12 259 LEU A N 1
ATOM 1845 C CA . LEU A 1 259 ? -0.541 -16.165 -24.020 1.00 91.12 259 LEU A CA 1
ATOM 1846 C C . LEU A 1 259 ? -0.100 -16.544 -25.439 1.00 91.12 259 LEU A C 1
ATOM 1848 O O . LEU A 1 259 ? 0.947 -17.160 -25.603 1.00 91.12 259 LEU A O 1
ATOM 1852 N N . SER A 1 260 ? -0.845 -16.121 -26.465 1.00 88.69 260 SER A N 1
ATOM 1853 C CA . SER A 1 260 ? -0.464 -16.333 -27.868 1.00 88.69 260 SER A CA 1
ATOM 1854 C C . SER A 1 260 ? 0.874 -15.674 -28.213 1.00 88.69 260 SER A C 1
ATOM 1856 O O . SER A 1 260 ? 1.754 -16.323 -28.771 1.00 88.69 260 SER A O 1
ATOM 1858 N N . ALA A 1 261 ? 1.076 -14.419 -27.807 1.00 91.38 261 ALA A N 1
ATOM 1859 C CA . ALA A 1 261 ? 2.335 -13.719 -28.032 1.00 91.38 261 ALA A CA 1
ATOM 1860 C C . ALA A 1 261 ? 3.499 -14.357 -27.251 1.00 91.38 261 ALA A C 1
ATOM 1862 O O . ALA A 1 261 ? 4.625 -14.397 -27.748 1.00 91.38 261 ALA A O 1
ATOM 1863 N N . GLN A 1 262 ? 3.239 -14.894 -26.053 1.00 90.50 262 GLN A N 1
ATOM 1864 C CA . GLN A 1 262 ? 4.228 -15.639 -25.274 1.00 90.50 262 GLN A CA 1
ATOM 1865 C C . GLN A 1 262 ? 4.602 -16.963 -25.955 1.00 90.50 262 GLN A C 1
ATOM 1867 O O . GLN A 1 262 ? 5.784 -17.294 -26.001 1.00 90.50 262 GLN A O 1
ATOM 1872 N N . VAL A 1 263 ? 3.636 -17.693 -26.524 1.00 84.81 263 VAL A N 1
ATOM 1873 C CA . VAL A 1 263 ? 3.892 -18.895 -27.339 1.00 84.81 263 VAL A CA 1
ATOM 1874 C C . VAL A 1 263 ? 4.804 -18.551 -28.521 1.00 84.81 263 VAL A C 1
ATOM 1876 O O . VAL A 1 263 ? 5.842 -19.189 -28.700 1.00 84.81 263 VAL A O 1
ATOM 1879 N N . ASP A 1 264 ? 4.499 -17.486 -29.264 1.00 88.25 264 ASP A N 1
ATOM 1880 C CA . ASP A 1 264 ? 5.316 -17.045 -30.402 1.00 88.25 264 ASP A CA 1
ATOM 1881 C C . ASP A 1 264 ? 6.723 -16.580 -29.992 1.00 88.25 264 ASP A C 1
ATOM 1883 O O . ASP A 1 264 ? 7.703 -16.783 -30.717 1.00 88.25 264 ASP A O 1
ATOM 1887 N N . ALA A 1 265 ? 6.854 -15.915 -28.841 1.00 86.50 265 ALA A N 1
ATOM 1888 C CA . ALA A 1 265 ? 8.148 -15.529 -28.284 1.00 86.50 265 ALA A CA 1
ATOM 1889 C C . ALA A 1 265 ? 8.969 -16.763 -27.879 1.00 86.50 265 ALA A C 1
ATOM 1891 O O . ALA A 1 265 ? 10.145 -16.859 -28.245 1.00 86.50 265 ALA A O 1
ATOM 1892 N N . HIS A 1 266 ? 8.336 -17.727 -27.207 1.00 84.81 266 HIS A N 1
ATOM 1893 C CA . HIS A 1 266 ? 8.981 -18.949 -26.745 1.00 84.81 266 HIS A CA 1
ATOM 1894 C C . HIS A 1 266 ? 9.429 -19.848 -27.896 1.00 84.81 266 HIS A C 1
ATOM 1896 O O . HIS A 1 266 ? 10.546 -20.356 -27.874 1.00 84.81 266 HIS A O 1
ATOM 1902 N N . HIS A 1 267 ? 8.638 -19.955 -28.966 1.00 86.81 267 HIS A N 1
ATOM 1903 C CA . HIS A 1 267 ? 9.059 -20.663 -30.175 1.00 86.81 267 HIS A CA 1
ATOM 1904 C C . HIS A 1 267 ? 10.313 -20.060 -30.821 1.00 86.81 267 HIS A C 1
ATOM 1906 O O . HIS A 1 267 ? 11.171 -20.797 -31.303 1.00 86.81 267 HIS A O 1
ATOM 1912 N N . ARG A 1 268 ? 10.445 -18.728 -30.829 1.00 88.94 268 ARG A N 1
ATOM 1913 C CA . ARG A 1 268 ? 11.599 -18.045 -31.436 1.00 88.94 268 ARG A CA 1
ATOM 1914 C C . ARG A 1 268 ? 12.839 -18.057 -30.543 1.00 88.94 268 ARG A C 1
ATOM 1916 O O . ARG A 1 268 ? 13.953 -18.065 -31.062 1.00 88.94 268 ARG A O 1
ATOM 1923 N N . LYS A 1 269 ? 12.661 -17.991 -29.220 1.00 85.56 269 LYS A N 1
ATOM 1924 C CA . LYS A 1 269 ? 13.746 -17.784 -28.244 1.00 85.56 269 LYS A CA 1
ATOM 1925 C C . LYS A 1 269 ? 13.559 -18.632 -26.971 1.00 85.56 269 LYS A C 1
ATOM 1927 O O . LYS A 1 269 ? 13.519 -18.080 -25.871 1.00 85.56 269 LYS A O 1
ATOM 1932 N N . PRO A 1 270 ? 13.504 -19.970 -27.067 1.00 81.88 270 PRO A N 1
ATOM 1933 C CA . PRO A 1 270 ? 13.089 -20.832 -25.952 1.00 81.88 270 PRO A CA 1
ATOM 1934 C C . PRO A 1 270 ? 14.045 -20.837 -24.750 1.00 81.88 270 PRO A C 1
ATOM 1936 O O . PRO A 1 270 ? 13.663 -21.259 -23.667 1.00 81.88 270 PRO A O 1
ATOM 1939 N N . ARG A 1 271 ? 15.295 -20.383 -24.921 1.00 80.31 271 ARG A N 1
ATOM 1940 C CA . ARG A 1 271 ? 16.313 -20.368 -23.854 1.00 80.31 271 ARG A CA 1
ATOM 1941 C C . ARG A 1 271 ? 16.240 -19.165 -22.916 1.00 80.31 271 ARG A C 1
ATOM 1943 O O . ARG A 1 271 ? 16.797 -19.239 -21.833 1.00 80.31 271 ARG A O 1
ATOM 1950 N N . ILE A 1 272 ? 15.615 -18.077 -23.355 1.00 76.38 272 ILE A N 1
ATOM 1951 C CA . ILE A 1 272 ? 15.610 -16.779 -22.653 1.00 76.38 272 ILE A CA 1
ATOM 1952 C C . ILE A 1 272 ? 14.192 -16.219 -22.529 1.00 76.38 272 ILE A C 1
ATOM 1954 O O . ILE A 1 272 ? 13.975 -15.022 -22.423 1.00 76.38 272 ILE A O 1
ATOM 1958 N N . THR A 1 273 ? 13.191 -17.082 -22.663 1.00 81.50 273 THR A N 1
ATOM 1959 C CA . THR A 1 273 ? 11.790 -16.708 -22.501 1.00 81.50 273 THR A CA 1
ATOM 1960 C C . THR A 1 273 ? 11.149 -17.699 -21.555 1.00 81.50 273 THR A C 1
ATOM 1962 O O . THR A 1 273 ? 11.372 -18.906 -21.661 1.00 81.50 273 THR A O 1
ATOM 1965 N N . ALA A 1 274 ? 10.322 -17.188 -20.650 1.00 83.00 274 ALA A N 1
ATOM 1966 C CA . ALA A 1 274 ? 9.515 -18.030 -19.786 1.00 83.00 274 ALA A CA 1
ATOM 1967 C C . ALA A 1 274 ? 8.625 -18.978 -20.608 1.00 83.00 274 ALA A C 1
ATOM 1969 O O . ALA A 1 274 ? 8.191 -18.653 -21.723 1.00 83.00 274 ALA A O 1
ATOM 1970 N N . VAL A 1 275 ? 8.321 -20.137 -20.030 1.00 81.94 275 VAL A N 1
ATOM 1971 C CA . VAL A 1 275 ? 7.344 -21.066 -20.597 1.00 81.94 275 VAL A CA 1
ATOM 1972 C C . VAL A 1 275 ? 5.993 -20.339 -20.734 1.00 81.94 275 VAL A C 1
ATOM 1974 O O . VAL A 1 275 ? 5.620 -19.548 -19.861 1.00 81.94 275 VAL A O 1
ATOM 1977 N N . PRO A 1 276 ? 5.241 -20.539 -21.830 1.00 82.62 276 PRO A N 1
ATOM 1978 C CA . PRO A 1 276 ? 3.927 -19.929 -21.974 1.00 82.62 276 PRO A CA 1
ATOM 1979 C C . PRO A 1 276 ? 3.007 -20.225 -20.786 1.00 82.62 276 PRO A C 1
ATOM 1981 O O . PRO A 1 276 ? 2.872 -21.371 -20.368 1.00 82.62 276 PRO A O 1
ATOM 1984 N N . GLY A 1 277 ? 2.385 -19.176 -20.244 1.00 79.38 277 GLY A N 1
ATOM 1985 C CA . GLY A 1 277 ? 1.552 -19.258 -19.043 1.00 79.38 277 GLY A CA 1
ATOM 1986 C C . GLY A 1 277 ? 2.300 -19.051 -17.719 1.00 79.38 277 GLY A C 1
ATOM 1987 O O . GLY A 1 277 ? 1.663 -19.089 -16.670 1.00 79.38 277 GLY A O 1
ATOM 1988 N N . THR A 1 278 ? 3.616 -18.807 -17.737 1.00 82.81 278 THR A N 1
ATOM 1989 C CA . THR A 1 278 ? 4.411 -18.585 -16.512 1.00 82.81 278 THR A CA 1
ATOM 1990 C C . THR A 1 278 ? 5.156 -17.248 -16.492 1.00 82.81 278 THR A C 1
ATOM 1992 O O . THR A 1 278 ? 5.980 -17.029 -15.612 1.00 82.81 278 THR A O 1
ATOM 1995 N N . SER A 1 279 ? 4.933 -16.362 -17.469 1.00 86.81 279 SER A N 1
ATOM 1996 C CA . SER A 1 279 ? 5.658 -15.086 -17.568 1.00 86.81 279 SER A CA 1
ATOM 1997 C C . SER A 1 279 ? 4.976 -13.988 -16.758 1.00 86.81 279 SER A C 1
ATOM 1999 O O . SER A 1 279 ? 3.768 -13.806 -16.887 1.00 86.81 279 SER A O 1
ATOM 2001 N N . ASN A 1 280 ? 5.730 -13.162 -16.034 1.00 89.12 280 ASN A N 1
ATOM 2002 C CA . ASN A 1 280 ? 5.167 -12.008 -15.322 1.00 89.12 280 ASN A CA 1
ATOM 2003 C C . ASN A 1 280 ? 4.594 -10.926 -16.259 1.00 89.12 280 ASN A C 1
ATOM 2005 O O . ASN A 1 280 ? 3.621 -10.252 -15.908 1.00 89.12 280 ASN A O 1
ATOM 2009 N N . HIS A 1 281 ? 5.044 -10.871 -17.519 1.00 93.56 281 HIS A N 1
ATOM 2010 C CA . HIS A 1 281 ? 4.364 -10.101 -18.571 1.00 93.56 281 HIS A CA 1
ATOM 2011 C C . HIS A 1 281 ? 2.918 -10.568 -18.792 1.00 93.56 281 HIS A C 1
ATOM 2013 O O . HIS A 1 281 ? 2.038 -9.759 -19.076 1.00 93.56 281 HIS A O 1
ATOM 2019 N N . GLY A 1 282 ? 2.640 -11.864 -18.624 1.00 92.56 282 GLY A N 1
ATOM 2020 C CA . GLY A 1 282 ? 1.297 -12.434 -18.742 1.00 92.56 282 GLY A CA 1
ATOM 2021 C C . GLY A 1 282 ? 0.352 -12.044 -17.604 1.00 92.56 282 GLY A C 1
ATOM 2022 O O . GLY A 1 282 ? -0.861 -12.167 -17.763 1.00 92.56 282 GLY A O 1
ATOM 2023 N N . TRP A 1 283 ? 0.877 -11.534 -16.488 1.00 91.31 283 TRP A N 1
ATOM 2024 C CA . TRP A 1 283 ? 0.083 -10.954 -15.401 1.00 91.31 283 TRP A CA 1
ATOM 2025 C C . TRP A 1 283 ? -0.066 -9.437 -15.500 1.00 91.31 283 TRP A C 1
ATOM 2027 O O . TRP A 1 283 ? -0.794 -8.848 -14.703 1.00 91.31 283 TRP A O 1
ATOM 2037 N N . ALA A 1 284 ? 0.564 -8.820 -16.508 1.00 92.19 284 ALA A N 1
ATOM 2038 C CA . ALA A 1 284 ? 0.634 -7.373 -16.678 1.00 92.19 284 ALA A CA 1
ATOM 2039 C C . ALA A 1 284 ? 1.384 -6.674 -15.522 1.00 92.19 284 ALA A C 1
ATOM 2041 O O . ALA A 1 284 ? 1.032 -5.557 -15.142 1.00 92.19 284 ALA A O 1
ATOM 2042 N N . LEU A 1 285 ? 2.407 -7.355 -14.984 1.00 89.62 285 LEU A N 1
ATOM 2043 C CA . LEU A 1 285 ? 3.231 -6.940 -13.838 1.00 89.62 285 LEU A CA 1
ATOM 2044 C C . LEU A 1 285 ? 4.722 -6.844 -14.179 1.00 89.62 285 LEU A C 1
ATOM 2046 O O . LEU A 1 285 ? 5.545 -6.773 -13.280 1.00 89.62 285 LEU A O 1
ATOM 2050 N N . ALA A 1 286 ? 5.091 -6.872 -15.457 1.00 93.69 286 ALA A N 1
ATOM 2051 C CA . ALA A 1 286 ? 6.480 -6.735 -15.879 1.00 93.69 286 ALA A CA 1
ATOM 2052 C C . ALA A 1 286 ? 6.599 -5.749 -17.037 1.00 93.69 286 ALA A C 1
ATOM 2054 O O . ALA A 1 286 ? 5.676 -5.618 -17.851 1.00 93.69 286 ALA A O 1
ATOM 2055 N N . VAL A 1 287 ? 7.744 -5.077 -17.107 1.00 96.88 287 VAL A N 1
ATOM 2056 C CA . VAL A 1 287 ? 8.131 -4.196 -18.209 1.00 96.88 287 VAL A CA 1
ATOM 2057 C C . VAL A 1 287 ? 9.546 -4.515 -18.662 1.00 96.88 287 VAL A C 1
ATOM 2059 O O . VAL A 1 287 ? 10.419 -4.795 -17.844 1.00 96.88 287 VAL A O 1
ATOM 2062 N N . ASP A 1 288 ? 9.766 -4.399 -19.971 1.00 97.25 288 ASP A N 1
ATOM 2063 C CA . ASP A 1 288 ? 11.106 -4.389 -20.553 1.00 97.25 288 ASP A CA 1
ATOM 2064 C C . ASP A 1 288 ? 11.430 -2.962 -21.005 1.00 97.25 288 ASP A C 1
ATOM 2066 O O . ASP A 1 288 ? 10.694 -2.379 -21.810 1.00 97.25 288 ASP A O 1
ATOM 2070 N N . LEU A 1 289 ? 12.509 -2.386 -20.478 1.00 98.19 289 LEU A N 1
ATOM 2071 C CA . LEU A 1 289 ? 12.870 -0.976 -20.640 1.00 98.19 289 LEU A CA 1
ATOM 2072 C C . LEU A 1 289 ? 14.074 -0.789 -21.564 1.00 98.19 289 LEU A C 1
ATOM 2074 O O . LEU A 1 289 ? 14.952 -1.639 -21.632 1.00 98.19 289 LEU A O 1
ATOM 2078 N N . CYS A 1 290 ? 14.134 0.352 -22.252 1.00 97.88 290 CYS A N 1
ATOM 2079 C CA . CYS A 1 290 ? 15.195 0.722 -23.194 1.00 97.88 290 CYS A CA 1
ATOM 2080 C C . CYS A 1 290 ? 15.857 2.067 -22.836 1.00 97.88 290 CYS A C 1
ATOM 2082 O O . CYS A 1 290 ? 15.776 2.535 -21.702 1.00 97.88 290 CYS A O 1
ATOM 2084 N N . GLY A 1 291 ? 16.545 2.707 -23.788 1.00 96.44 291 GLY A N 1
ATOM 2085 C CA . GLY A 1 291 ? 17.059 4.074 -23.613 1.00 96.44 291 GLY A CA 1
ATOM 2086 C C . GLY A 1 291 ? 18.245 4.190 -22.650 1.00 96.44 291 GLY A C 1
ATOM 2087 O O . GLY A 1 291 ? 18.472 5.256 -22.083 1.00 96.44 291 GLY A O 1
ATOM 2088 N N . GLY A 1 292 ? 18.991 3.098 -22.465 1.00 96.75 292 GLY A N 1
ATOM 2089 C CA . GLY A 1 292 ? 20.121 3.008 -21.538 1.00 96.75 292 GLY A CA 1
ATOM 2090 C C . GLY A 1 292 ? 19.849 2.055 -20.379 1.00 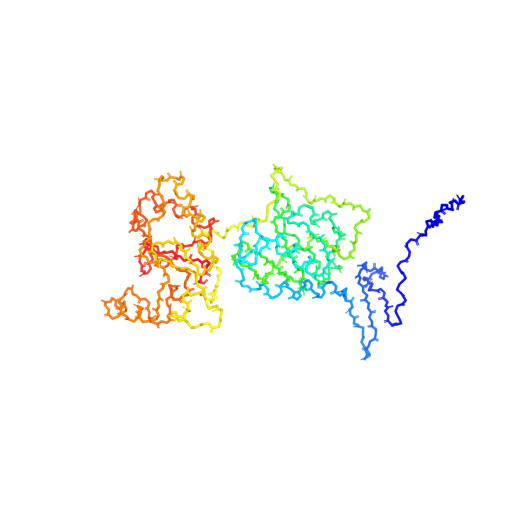96.75 292 GLY A C 1
ATOM 2091 O O . GLY A 1 292 ? 20.771 1.371 -19.952 1.00 96.75 292 GLY A O 1
ATOM 2092 N N . VAL A 1 293 ? 18.588 1.908 -19.951 1.00 97.69 293 VAL A N 1
ATOM 2093 C CA . VAL A 1 293 ? 18.206 0.932 -18.909 1.00 97.69 293 VAL A CA 1
ATOM 2094 C C . VAL A 1 293 ? 18.499 -0.507 -19.354 1.00 97.69 293 VAL A C 1
ATOM 2096 O O . VAL A 1 293 ? 18.919 -1.333 -18.564 1.00 97.69 293 VAL A O 1
ATOM 2099 N N . ASN A 1 294 ? 18.395 -0.806 -20.648 1.00 96.62 294 ASN A N 1
ATOM 2100 C CA . ASN A 1 294 ? 18.719 -2.119 -21.213 1.00 96.62 294 ASN A CA 1
ATOM 2101 C C . ASN A 1 294 ? 20.226 -2.450 -21.278 1.00 96.62 294 ASN A C 1
ATOM 2103 O O . ASN A 1 294 ? 20.601 -3.412 -21.951 1.00 96.62 294 ASN A O 1
ATOM 2107 N N . VAL A 1 295 ? 21.100 -1.647 -20.664 1.00 96.94 295 VAL A N 1
ATOM 2108 C CA . VAL A 1 295 ? 22.555 -1.841 -20.679 1.00 96.94 295 VAL A CA 1
ATOM 2109 C C . VAL A 1 295 ? 23.103 -1.646 -19.269 1.00 96.94 295 VAL A C 1
ATOM 2111 O O . VAL A 1 295 ? 23.020 -0.550 -18.718 1.00 96.94 295 VAL A O 1
ATOM 2114 N N . PHE A 1 296 ? 23.704 -2.696 -18.700 1.00 95.69 296 PHE A N 1
ATOM 2115 C CA . PHE A 1 296 ? 24.350 -2.625 -17.388 1.00 95.69 296 PHE A CA 1
ATOM 2116 C C . PHE A 1 296 ? 25.435 -1.543 -17.329 1.00 95.69 296 PHE A C 1
ATOM 2118 O O . PHE A 1 296 ? 26.185 -1.337 -18.284 1.00 95.69 296 PHE A O 1
ATOM 2125 N N . GLY A 1 297 ? 25.555 -0.894 -16.168 1.00 93.75 297 GLY A N 1
ATOM 2126 C CA . GLY A 1 297 ? 26.610 0.083 -15.887 1.00 93.75 297 GLY A CA 1
ATOM 2127 C C . GLY A 1 297 ? 26.359 1.481 -16.456 1.00 93.75 297 GLY A C 1
ATOM 2128 O O . GLY A 1 297 ? 27.236 2.338 -16.369 1.00 93.75 297 GLY A O 1
ATOM 2129 N N . THR A 1 298 ? 25.181 1.745 -17.024 1.00 97.69 298 THR A N 1
ATOM 2130 C CA . THR A 1 298 ? 24.780 3.100 -17.422 1.00 97.69 298 THR A CA 1
ATOM 2131 C C . THR A 1 298 ? 24.246 3.897 -16.231 1.00 97.69 298 THR A C 1
ATOM 2133 O O . THR A 1 298 ? 23.784 3.330 -15.235 1.00 97.69 298 THR A O 1
ATOM 2136 N N . ALA A 1 299 ? 24.247 5.229 -16.352 1.00 97.69 299 ALA A N 1
ATOM 2137 C CA . ALA A 1 299 ? 23.623 6.113 -15.365 1.00 97.69 299 ALA A CA 1
ATOM 2138 C C . ALA A 1 299 ? 22.120 5.816 -15.203 1.00 97.69 299 ALA A C 1
ATOM 2140 O O . ALA A 1 299 ? 21.587 5.899 -14.102 1.00 97.69 299 ALA A O 1
ATOM 2141 N N . GLN A 1 300 ? 21.461 5.411 -16.289 1.00 98.12 300 GLN A N 1
ATOM 2142 C CA . GLN A 1 300 ? 20.060 5.015 -16.325 1.00 98.12 300 GLN A CA 1
ATOM 2143 C C . GLN A 1 300 ? 19.815 3.747 -15.504 1.00 98.12 300 GLN A C 1
ATOM 2145 O O . GLN A 1 300 ? 18.933 3.744 -14.650 1.00 98.12 300 GLN A O 1
ATOM 2150 N N . THR A 1 301 ? 20.616 2.689 -15.703 1.00 93.75 301 THR A N 1
ATOM 2151 C CA . THR A 1 301 ? 20.515 1.481 -14.864 1.00 93.75 301 THR A CA 1
ATOM 2152 C C . THR A 1 301 ? 20.810 1.765 -13.397 1.00 93.75 301 THR A C 1
ATOM 2154 O O . THR A 1 301 ? 20.089 1.269 -12.539 1.00 93.75 301 THR A O 1
ATOM 2157 N N . ALA A 1 302 ? 21.811 2.601 -13.096 1.00 91.12 302 ALA A N 1
ATOM 2158 C CA . ALA A 1 302 ? 22.139 2.966 -11.719 1.00 91.12 302 ALA A CA 1
ATOM 2159 C C . ALA A 1 302 ? 20.996 3.742 -11.042 1.00 91.12 302 ALA A C 1
ATOM 2161 O O . ALA A 1 302 ? 20.679 3.489 -9.883 1.00 91.12 302 ALA A O 1
ATOM 2162 N N . TRP A 1 303 ? 20.338 4.648 -11.775 1.00 95.69 303 TRP A N 1
ATOM 2163 C CA . TRP A 1 303 ? 19.161 5.355 -11.273 1.00 95.69 303 TRP A CA 1
ATOM 2164 C C . TRP A 1 303 ? 18.011 4.390 -10.998 1.00 95.69 303 TRP A C 1
ATOM 2166 O O . TRP A 1 303 ? 17.437 4.421 -9.916 1.00 95.69 303 TRP A O 1
ATOM 2176 N N . MET A 1 304 ? 17.707 3.491 -11.938 1.00 94.44 304 MET A N 1
ATOM 2177 C CA . MET A 1 304 ? 16.634 2.516 -11.746 1.00 94.44 304 MET A CA 1
ATOM 2178 C C . MET A 1 304 ? 16.897 1.634 -10.519 1.00 94.44 304 MET A C 1
ATOM 2180 O O . MET A 1 304 ? 16.006 1.456 -9.697 1.00 94.44 304 MET A O 1
ATOM 2184 N N . GLN A 1 305 ? 18.130 1.164 -10.322 1.00 84.06 305 GLN A N 1
ATOM 2185 C CA . GLN A 1 305 ? 18.503 0.367 -9.146 1.00 84.06 305 GLN A CA 1
ATOM 2186 C C . GLN A 1 305 ? 18.347 1.127 -7.820 1.00 84.06 305 GLN A C 1
ATOM 2188 O O . GLN A 1 305 ? 18.050 0.511 -6.801 1.00 84.06 305 GLN A O 1
ATOM 2193 N N . GLY A 1 306 ? 18.535 2.449 -7.827 1.00 77.12 306 GLY A N 1
ATOM 2194 C CA . GLY A 1 306 ? 18.394 3.291 -6.638 1.00 77.12 306 GLY A CA 1
ATOM 2195 C C . GLY A 1 306 ? 16.977 3.801 -6.362 1.00 77.12 306 GLY A C 1
ATOM 2196 O O . GLY A 1 306 ? 16.717 4.205 -5.235 1.00 77.12 306 GLY A O 1
ATOM 2197 N N . HIS A 1 307 ? 16.086 3.803 -7.362 1.00 80.88 307 HIS A N 1
ATOM 2198 C CA . HIS A 1 307 ? 14.810 4.534 -7.292 1.00 80.88 307 HIS A CA 1
ATOM 2199 C C . HIS A 1 307 ? 13.574 3.748 -7.729 1.00 80.88 307 HIS A C 1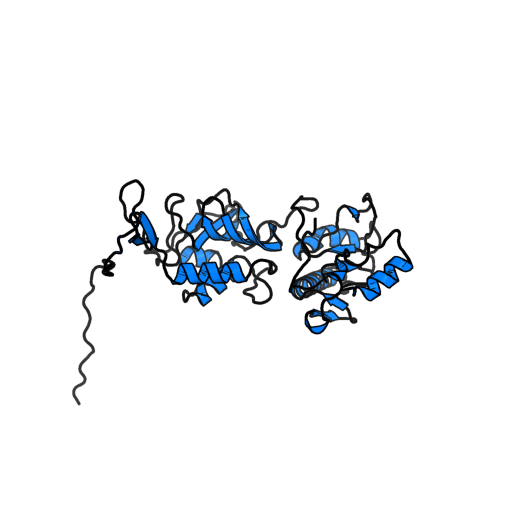
ATOM 2201 O O . HIS A 1 307 ? 12.469 4.118 -7.354 1.00 80.88 307 HIS A O 1
ATOM 2207 N N . ALA A 1 308 ? 13.699 2.681 -8.523 1.00 80.00 308 ALA A N 1
ATOM 2208 C CA . ALA A 1 308 ? 12.526 1.948 -9.014 1.00 80.00 308 ALA A CA 1
ATOM 2209 C C . ALA A 1 308 ? 11.691 1.358 -7.864 1.00 80.00 308 ALA A C 1
ATOM 2211 O O . ALA A 1 308 ? 10.458 1.353 -7.926 1.00 80.00 308 ALA A O 1
ATOM 2212 N N . GLY A 1 309 ? 12.375 0.957 -6.784 1.00 69.56 309 GLY A N 1
ATOM 2213 C CA . GLY A 1 309 ? 11.754 0.502 -5.546 1.00 69.56 309 GLY A CA 1
ATOM 2214 C C . GLY A 1 309 ? 10.775 1.530 -4.984 1.00 69.56 309 GLY A C 1
ATOM 2215 O O . GLY A 1 309 ? 9.682 1.149 -4.602 1.00 69.56 309 GLY A O 1
ATOM 2216 N N . ASP A 1 310 ? 11.063 2.832 -5.064 1.00 66.44 310 ASP A N 1
ATOM 2217 C CA . ASP A 1 310 ? 10.171 3.906 -4.582 1.00 66.44 310 ASP A CA 1
ATOM 2218 C C . ASP A 1 310 ? 8.768 3.876 -5.209 1.00 66.44 310 ASP A C 1
ATOM 2220 O O . ASP A 1 310 ? 7.811 4.440 -4.675 1.00 66.44 310 ASP A O 1
ATOM 2224 N N . TYR A 1 311 ? 8.634 3.168 -6.330 1.00 71.94 311 TYR A N 1
ATOM 2225 C CA . TYR A 1 311 ? 7.412 3.024 -7.104 1.00 71.94 311 TYR A CA 1
ATOM 2226 C C . TYR A 1 311 ? 6.898 1.578 -7.153 1.00 71.94 311 TYR A C 1
ATOM 2228 O O . TYR A 1 311 ? 5.984 1.291 -7.919 1.00 71.94 311 TYR A O 1
ATOM 2236 N N . GLY A 1 312 ? 7.463 0.655 -6.374 1.00 66.94 312 GLY A N 1
ATOM 2237 C CA . GLY A 1 312 ? 7.068 -0.757 -6.369 1.00 66.94 312 GLY A CA 1
ATOM 2238 C C . GLY A 1 312 ? 7.591 -1.579 -7.535 1.00 66.94 312 GLY A C 1
ATOM 2239 O O . GLY A 1 312 ? 7.076 -2.669 -7.777 1.00 66.94 312 GLY A O 1
ATOM 2240 N N . TRP A 1 313 ? 8.611 -1.080 -8.235 1.00 81.62 313 TRP A N 1
ATOM 2241 C CA . TRP A 1 313 ? 9.306 -1.810 -9.288 1.00 81.62 313 TRP A CA 1
ATOM 2242 C C . TRP A 1 313 ? 10.630 -2.363 -8.773 1.00 81.62 313 TRP A C 1
ATOM 2244 O O . TRP A 1 313 ? 11.422 -1.653 -8.157 1.00 81.62 313 TRP A O 1
ATOM 2254 N N . VAL A 1 314 ? 10.892 -3.630 -9.060 1.00 82.50 314 VAL A N 1
ATOM 2255 C CA . VAL A 1 314 ? 12.107 -4.329 -8.646 1.00 82.50 314 VAL A CA 1
ATOM 2256 C C . VAL A 1 314 ? 12.848 -4.873 -9.857 1.00 82.50 314 VAL A C 1
ATOM 2258 O O . VAL A 1 314 ? 12.239 -5.234 -10.864 1.00 82.50 314 VAL A O 1
ATOM 2261 N N . HIS A 1 315 ? 14.175 -4.940 -9.750 1.00 86.56 315 HIS A N 1
ATOM 2262 C CA . HIS A 1 315 ? 15.015 -5.682 -10.686 1.00 86.56 315 HIS A CA 1
ATOM 2263 C C . HIS A 1 315 ? 15.297 -7.057 -10.078 1.00 86.56 315 HIS A C 1
ATOM 2265 O O . HIS A 1 315 ? 16.042 -7.119 -9.095 1.00 86.56 315 HIS A O 1
ATOM 2271 N N . PRO A 1 316 ? 14.687 -8.142 -10.588 1.00 81.38 316 PRO A N 1
ATOM 2272 C CA . PRO A 1 316 ? 14.774 -9.445 -9.936 1.00 81.38 316 PRO A CA 1
ATOM 2273 C C . PRO A 1 316 ? 16.210 -9.958 -9.823 1.00 81.38 316 PRO A C 1
ATOM 2275 O O . PRO A 1 316 ? 17.008 -9.768 -10.739 1.00 81.38 316 PRO A O 1
ATOM 2278 N N . ASP A 1 317 ? 16.523 -10.693 -8.753 1.00 79.56 317 ASP A N 1
ATOM 2279 C CA . ASP A 1 317 ? 17.865 -11.251 -8.515 1.00 79.56 317 ASP A CA 1
ATOM 2280 C C . ASP A 1 317 ? 18.370 -12.100 -9.691 1.00 79.56 317 ASP A C 1
ATOM 2282 O O . ASP A 1 317 ? 19.536 -12.038 -10.076 1.00 79.56 317 ASP A O 1
ATOM 2286 N N . TRP A 1 318 ? 17.480 -12.876 -10.319 1.00 80.75 318 TRP A N 1
ATOM 2287 C CA . TRP A 1 318 ? 17.836 -13.692 -11.480 1.00 80.75 318 TRP A CA 1
ATOM 2288 C C . TRP A 1 318 ? 18.236 -12.852 -12.702 1.00 80.75 318 TRP A C 1
ATOM 2290 O O . TRP A 1 318 ? 18.998 -13.353 -13.531 1.00 80.75 318 TRP A O 1
ATOM 2300 N N . ALA A 1 319 ? 17.744 -11.610 -12.791 1.00 87.62 319 ALA A N 1
ATOM 2301 C CA . ALA A 1 319 ? 17.945 -10.665 -13.887 1.00 87.62 319 ALA A CA 1
ATOM 2302 C C . ALA A 1 319 ? 19.151 -9.732 -13.672 1.00 87.62 319 ALA A C 1
ATOM 2304 O O . ALA A 1 319 ? 19.512 -8.982 -14.584 1.00 87.62 319 ALA A O 1
ATOM 2305 N N . GLN A 1 320 ? 19.783 -9.767 -12.495 1.00 87.25 320 GLN A N 1
ATOM 2306 C CA . GLN A 1 320 ? 20.973 -8.974 -12.179 1.00 87.25 320 GLN A CA 1
ATOM 2307 C C . GLN A 1 320 ? 22.173 -9.351 -13.065 1.00 87.25 320 GLN A C 1
ATOM 2309 O O . GLN A 1 320 ? 22.179 -10.379 -13.742 1.00 87.25 320 GLN A O 1
ATOM 2314 N N . ALA A 1 321 ? 23.215 -8.513 -13.065 1.00 88.81 321 ALA A N 1
ATOM 2315 C CA . ALA A 1 321 ? 24.399 -8.700 -13.916 1.00 88.81 321 ALA A CA 1
ATOM 2316 C C . ALA A 1 321 ? 25.125 -10.037 -13.675 1.00 88.81 321 ALA A C 1
ATOM 2318 O O . ALA A 1 321 ? 25.693 -10.613 -14.602 1.00 88.81 321 ALA A O 1
ATOM 2319 N N . ASP A 1 322 ? 25.091 -10.519 -12.437 1.00 86.19 322 ASP A N 1
ATOM 2320 C CA . ASP A 1 322 ? 25.614 -11.800 -11.961 1.00 86.19 322 ASP A CA 1
ATOM 2321 C C . ASP A 1 322 ? 24.514 -12.860 -11.748 1.00 86.19 322 ASP A C 1
ATOM 2323 O O . ASP A 1 322 ? 24.781 -13.947 -11.231 1.00 86.19 322 ASP A O 1
ATOM 2327 N N . GLY A 1 323 ? 23.284 -12.557 -12.169 1.00 83.88 323 GLY A N 1
ATOM 2328 C CA . GLY A 1 323 ? 22.124 -13.429 -12.063 1.00 83.88 323 GLY A CA 1
ATOM 2329 C C . GLY A 1 323 ? 22.164 -14.628 -13.014 1.00 83.88 323 GLY A C 1
ATOM 2330 O O . GLY A 1 323 ? 22.994 -14.739 -13.919 1.00 83.88 323 GLY A O 1
ATOM 2331 N N . GLN A 1 324 ? 21.223 -15.556 -12.817 1.00 83.62 324 GLN A N 1
ATOM 2332 C CA . GLN A 1 324 ? 21.124 -16.787 -13.616 1.00 83.62 324 GLN A CA 1
ATOM 2333 C C . GLN A 1 324 ? 20.745 -16.524 -15.081 1.00 83.62 324 GLN A C 1
ATOM 2335 O O . GLN A 1 324 ? 21.073 -17.330 -15.953 1.00 83.62 324 GLN A O 1
ATOM 2340 N N . ASN A 1 325 ? 20.059 -15.413 -15.355 1.00 84.62 325 ASN A N 1
ATOM 2341 C CA . ASN A 1 325 ? 19.717 -14.962 -16.696 1.00 84.62 325 ASN A CA 1
ATOM 2342 C C . ASN A 1 325 ? 19.755 -13.423 -16.727 1.00 84.62 325 ASN A C 1
ATOM 2344 O O . ASN A 1 325 ? 18.721 -12.799 -16.508 1.00 84.62 325 ASN A O 1
ATOM 2348 N N . PRO A 1 326 ? 20.934 -12.809 -16.942 1.00 91.81 326 PRO A N 1
ATOM 2349 C CA . PRO A 1 326 ? 21.092 -11.361 -16.839 1.00 91.81 326 PRO A CA 1
ATOM 2350 C C . PRO A 1 326 ? 20.232 -10.592 -17.849 1.00 91.81 326 PRO A C 1
ATOM 2352 O O . PRO A 1 326 ? 20.429 -10.693 -19.062 1.00 91.81 326 PRO A O 1
ATOM 2355 N N . GLU A 1 327 ? 19.317 -9.772 -17.336 1.00 92.69 327 GLU A N 1
ATOM 2356 C CA . GLU A 1 327 ? 18.353 -8.986 -18.104 1.00 92.69 327 GLU A CA 1
ATOM 2357 C C . GLU A 1 327 ? 18.247 -7.567 -17.514 1.00 92.69 327 GLU A C 1
ATOM 2359 O O . GLU A 1 327 ? 17.371 -7.288 -16.697 1.00 92.69 327 GLU A O 1
ATOM 2364 N N . PRO A 1 328 ? 19.124 -6.624 -17.910 1.00 94.12 328 PRO A N 1
ATOM 2365 C CA . PRO A 1 328 ? 19.107 -5.254 -17.379 1.00 94.12 328 PRO A CA 1
ATOM 2366 C C . PRO A 1 328 ? 17.825 -4.487 -17.743 1.00 94.12 328 PRO A C 1
ATOM 2368 O O . PRO A 1 328 ? 17.449 -3.519 -17.084 1.00 94.12 328 PRO A O 1
ATOM 2371 N N . TRP A 1 329 ? 17.149 -4.919 -18.809 1.00 96.44 329 TRP A N 1
ATOM 2372 C CA . TRP A 1 329 ? 15.893 -4.339 -19.269 1.00 96.44 329 TRP A CA 1
ATOM 2373 C C . TRP A 1 329 ? 14.681 -4.780 -18.448 1.00 96.44 329 TRP A C 1
ATOM 2375 O O . TRP A 1 329 ? 13.676 -4.083 -18.528 1.00 96.44 329 TRP A O 1
ATOM 2385 N N . HIS A 1 330 ? 14.739 -5.895 -17.713 1.00 95.00 330 HIS A N 1
ATOM 2386 C CA . HIS A 1 330 ? 13.553 -6.536 -17.145 1.00 95.00 330 HIS A CA 1
ATOM 2387 C C . HIS A 1 330 ? 13.268 -6.072 -15.715 1.00 95.00 330 HIS A C 1
ATOM 2389 O O . HIS A 1 330 ? 14.107 -6.225 -14.827 1.00 95.00 330 HIS A O 1
ATOM 2395 N N . TRP A 1 331 ? 12.072 -5.529 -15.490 1.00 93.56 331 TRP A N 1
ATOM 2396 C CA . TRP A 1 331 ? 11.631 -5.023 -14.189 1.00 93.56 331 TRP A CA 1
ATOM 2397 C C . TRP A 1 331 ? 10.227 -5.529 -13.869 1.00 93.56 331 TRP A C 1
ATOM 2399 O O . TRP A 1 331 ? 9.357 -5.570 -14.742 1.00 93.56 331 TRP A O 1
ATOM 2409 N N . GLU A 1 332 ? 9.994 -5.878 -12.607 1.00 90.06 332 GLU A N 1
ATOM 2410 C CA . GLU A 1 332 ? 8.745 -6.480 -12.131 1.00 90.06 332 GLU A CA 1
ATOM 2411 C C . GLU A 1 332 ? 8.065 -5.590 -11.085 1.00 90.06 332 GLU A C 1
ATOM 2413 O O . GLU A 1 332 ? 8.735 -4.940 -10.286 1.00 90.06 332 GLU A O 1
ATOM 2418 N N . TYR A 1 333 ? 6.733 -5.532 -11.107 1.00 82.56 333 TYR A N 1
ATOM 2419 C CA . TYR A 1 333 ? 5.917 -4.755 -10.176 1.00 82.56 333 TYR A CA 1
ATOM 2420 C C . TYR A 1 333 ? 5.367 -5.633 -9.052 1.00 82.56 333 TYR A C 1
ATOM 2422 O O . TYR A 1 333 ? 4.624 -6.584 -9.315 1.00 82.56 333 TYR A O 1
ATOM 2430 N N . GLY A 1 334 ? 5.680 -5.253 -7.809 1.00 69.81 334 GLY A N 1
ATOM 2431 C CA . GLY A 1 334 ? 5.460 -6.071 -6.617 1.00 69.81 334 GLY A CA 1
ATOM 2432 C C . GLY A 1 334 ? 6.391 -7.287 -6.616 1.00 69.81 334 GLY A C 1
ATOM 2433 O O . GLY A 1 334 ? 6.553 -7.950 -7.633 1.00 69.81 334 GLY A O 1
ATOM 2434 N N . SER A 1 335 ? 7.041 -7.587 -5.490 1.00 54.44 335 SER A N 1
ATOM 2435 C CA . SER A 1 335 ? 7.919 -8.763 -5.385 1.00 54.44 335 SER A CA 1
ATOM 2436 C C . SER A 1 335 ? 7.146 -10.047 -5.722 1.00 54.44 335 SER A C 1
ATOM 2438 O O . SER A 1 335 ? 6.336 -10.502 -4.922 1.00 54.44 335 SER A O 1
ATOM 2440 N N . LEU A 1 336 ? 7.381 -10.632 -6.899 1.00 48.84 336 LEU A N 1
ATOM 2441 C CA . LEU A 1 336 ? 6.895 -11.954 -7.303 1.00 48.84 336 LEU A CA 1
ATOM 2442 C C . LEU A 1 336 ? 8.004 -12.993 -7.067 1.00 48.84 336 LEU A C 1
ATOM 2444 O O . LEU A 1 336 ? 8.383 -13.717 -7.987 1.00 48.84 336 LEU A O 1
ATOM 2448 N N . THR A 1 337 ? 8.556 -13.058 -5.852 1.00 38.06 337 THR A N 1
ATOM 2449 C CA . THR A 1 337 ? 9.546 -14.086 -5.473 1.00 38.06 337 THR A CA 1
ATOM 2450 C C . THR A 1 337 ? 9.344 -14.587 -4.071 1.00 38.06 337 THR A C 1
ATOM 2452 O O . THR A 1 337 ? 9.470 -13.752 -3.156 1.00 38.06 337 THR A O 1
#

InterPro domains:
  IPR000064 Endopeptidase, NLPC/P60 domain [PF00877] (66-156)
  IPR000064 Endopeptidase, NLPC/P60 domain [PS51935] (51-172)
  IPR003709 D-alanyl-D-alanine carboxypeptidase-like, core domain [PF02557] (225-333)
  IPR009045 Peptidase M74/Hedgehog-like, zinc-binding domain superfamily [G3DSA:3.30.1380.10] (210-336)
  IPR009045 Peptidase M74/Hedgehog-like, zinc-binding domain superfamily [SSF55166] (222-333)
  IPR038765 Papain-like cysteine peptidase superfamily [SSF54001] (56-158)
  IPR051794 Peptidoglycan endopeptidase RipA/RipB-like [PTHR47359] (54-158)

Organism: NCBI:txid429133

Radius of gyration: 24.82 Å; chains: 1; bounding box: 74×57×68 Å